Protein AF-0000000085158821 (afdb_homodimer)

pLDDT: mean 92.28, std 8.46, range [51.84, 98.5]

InterPro domains:
  IPR002125 Cytidine and deoxycytidylate deaminase domain [PF00383] (7-99)
  IPR002125 Cytidine and deoxycytidylate deaminase domain [PS51747] (1-112)
  IPR006262 Cytidine deaminase, homotetrameric [TIGR01354] (4-111)
  IPR016192 APOBEC/CMP deaminase, zinc-binding [PS00903] (51-93)
  IPR016193 Cytidine deaminase-like [SSF53927] (2-110)
  IPR050202 Cytidine and Deoxycytidylate Deaminase [PTHR11644] (8-108)

Nearest PDB structures (foldseek):
  3dmo-assembly1_C  TM=9.255E-01  e=6.660E-13  Burkholderia pseudomallei
  1ux0-assembly1_B-2  TM=8.971E-01  e=1.087E-11  Bacillus subtilis
  7zob-assembly2_E  TM=8.901E-01  e=2.932E-11  uncultured bacterium
  1uwz-assembly1_A  TM=8.944E-01  e=3.999E-11  Bacillus subtilis
  1ux1-assembly1_D  TM=8.997E-01  e=5.453E-11  Bacillus subtilis

Solvent-accessible surface area (backbone atoms only — not comparable to full-atom values): 11545 Å² total; per-residue (Å²): 128,59,71,64,55,57,51,42,60,59,45,30,73,40,28,42,30,88,85,81,67,66,42,27,12,17,42,33,27,31,82,85,68,52,72,28,55,12,19,21,36,60,47,94,56,89,77,63,38,47,50,13,61,48,26,9,53,48,30,27,26,42,72,59,51,50,74,42,46,31,39,36,36,38,39,36,35,76,38,83,55,62,68,75,78,52,70,65,46,48,57,47,43,67,65,38,26,26,95,81,39,45,78,46,37,29,14,56,79,66,47,107,128,59,72,64,56,55,51,41,61,59,44,30,72,40,30,42,31,88,85,80,67,66,39,26,13,17,43,33,28,31,82,86,67,54,72,29,57,13,20,22,36,63,48,94,56,88,76,63,37,46,52,14,61,47,27,9,52,48,30,29,27,42,70,59,51,51,74,40,46,31,40,35,37,38,38,37,34,76,39,82,56,62,69,75,78,52,70,63,46,48,55,46,42,68,63,38,25,25,95,80,37,45,78,45,37,28,13,57,79,65,48,106

Organism: Mycoplasmopsis pulmonis (strain UAB CTIP) (NCBI:txid272635)

Structure (mmCIF, N/CA/C/O backbone):
data_AF-0000000085158821-model_v1
#
loop_
_entity.id
_entity.type
_entity.pdbx_description
1 polymer 'Cytidine deaminase'
#
loop_
_atom_site.group_PDB
_atom_site.id
_atom_site.type_symbol
_atom_site.label_atom_id
_atom_site.label_alt_id
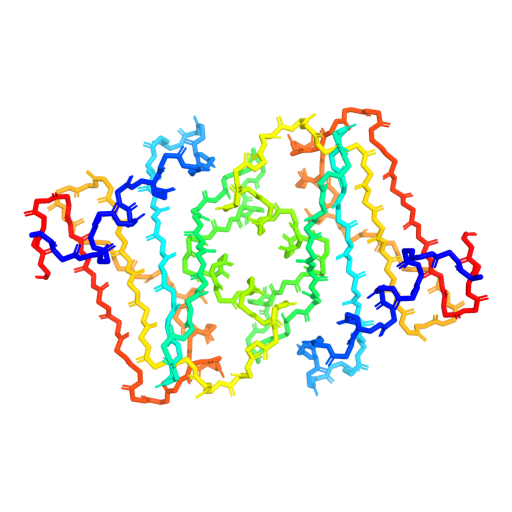_atom_site.label_comp_id
_atom_site.label_asym_id
_atom_site.label_entity_id
_atom_site.label_seq_id
_atom_site.pdbx_PDB_ins_code
_atom_site.Cartn_x
_atom_site.Cartn_y
_atom_site.Cartn_z
_atom_site.occupancy
_atom_site.B_iso_or_equiv
_atom_site.auth_seq_id
_atom_site.auth_comp_id
_atom_site.auth_asym_id
_atom_site.auth_atom_id
_atom_site.pdbx_PDB_model_num
ATOM 1 N N . MET A 1 1 ? 4.059 -28.672 2.945 1 51.84 1 MET A N 1
ATOM 2 C CA . MET A 1 1 ? 3.568 -27.547 2.158 1 51.84 1 MET A CA 1
ATOM 3 C C . MET A 1 1 ? 4.273 -26.25 2.564 1 51.84 1 MET A C 1
ATOM 5 O O . MET A 1 1 ? 4.602 -26.062 3.736 1 51.84 1 MET A O 1
ATOM 9 N N . ASN A 1 2 ? 4.996 -25.562 1.689 1 82.44 2 ASN A N 1
ATOM 10 C CA . ASN A 1 2 ? 5.883 -24.438 1.942 1 82.44 2 ASN A CA 1
ATOM 11 C C . ASN A 1 2 ? 5.164 -23.312 2.699 1 82.44 2 ASN A C 1
ATOM 13 O O . ASN A 1 2 ? 3.992 -23.047 2.439 1 82.44 2 ASN A O 1
ATOM 17 N N . GLU A 1 3 ? 5.602 -23.125 4.012 1 90.5 3 GLU A N 1
ATOM 18 C CA . GLU A 1 3 ? 5.082 -22.109 4.922 1 90.5 3 GLU A CA 1
ATOM 19 C C . GLU A 1 3 ? 4.641 -20.859 4.156 1 90.5 3 GLU A C 1
ATOM 21 O O . GLU A 1 3 ? 3.578 -20.297 4.438 1 90.5 3 GLU A O 1
ATOM 26 N N . ILE A 1 4 ? 5.363 -20.531 3.141 1 92.81 4 ILE A N 1
ATOM 27 C CA . ILE A 1 4 ? 5.062 -19.344 2.367 1 92.81 4 ILE A CA 1
ATOM 28 C C . ILE A 1 4 ? 3.811 -19.562 1.526 1 92.81 4 ILE A C 1
ATOM 30 O O . ILE A 1 4 ? 2.975 -18.672 1.394 1 92.81 4 ILE A O 1
ATOM 34 N N . TYR A 1 5 ? 3.672 -20.781 1.017 1 91.31 5 TYR A N 1
ATOM 35 C CA . TYR A 1 5 ? 2.506 -21.125 0.212 1 91.31 5 TYR A CA 1
ATOM 36 C C . TYR A 1 5 ? 1.227 -21.031 1.035 1 91.31 5 TYR A C 1
ATOM 38 O O . TYR A 1 5 ? 0.233 -20.453 0.583 1 91.31 5 TYR A O 1
ATOM 46 N N . ASN A 1 6 ? 1.278 -21.516 2.16 1 93.62 6 ASN A N 1
ATOM 47 C CA . ASN A 1 6 ? 0.117 -21.469 3.043 1 93.62 6 ASN A CA 1
ATOM 48 C C . ASN A 1 6 ? -0.229 -20.031 3.43 1 93.62 6 ASN A C 1
ATOM 50 O O . ASN A 1 6 ? -1.405 -19.672 3.494 1 93.62 6 ASN A O 1
ATOM 54 N N . GLU A 1 7 ? 0.794 -19.234 3.709 1 95.44 7 GLU A N 1
ATOM 55 C CA . GLU A 1 7 ? 0.576 -17.828 4.027 1 95.44 7 GLU A CA 1
ATOM 56 C C . GLU A 1 7 ? -0.069 -17.094 2.857 1 95.44 7 GLU A C 1
ATOM 58 O O . GLU A 1 7 ? -0.968 -16.266 3.053 1 95.44 7 GLU A O 1
ATOM 63 N N . LEU A 1 8 ? 0.395 -17.422 1.68 1 95.62 8 LEU A N 1
ATOM 64 C CA . LEU A 1 8 ? -0.135 -16.781 0.479 1 95.62 8 LEU A CA 1
ATOM 65 C C . LEU A 1 8 ? -1.596 -17.172 0.261 1 95.62 8 LEU A C 1
ATOM 67 O O . LEU A 1 8 ? -2.416 -16.328 -0.1 1 95.62 8 LEU A O 1
ATOM 71 N N . LYS A 1 9 ? -1.927 -18.422 0.456 1 93.38 9 LYS A N 1
ATOM 72 C CA . LYS A 1 9 ? -3.297 -18.891 0.292 1 93.38 9 LYS A CA 1
ATOM 73 C C . LYS A 1 9 ? -4.25 -18.172 1.236 1 93.38 9 LYS A C 1
ATOM 75 O O . LYS A 1 9 ? -5.336 -17.75 0.83 1 93.38 9 LYS A O 1
ATOM 80 N N . THR A 1 10 ? -3.805 -18.031 2.457 1 95.75 10 THR A N 1
ATOM 81 C CA . THR A 1 10 ? -4.609 -17.328 3.443 1 95.75 10 THR A CA 1
ATOM 82 C C . THR A 1 10 ? -4.711 -15.836 3.09 1 95.75 10 THR A C 1
ATOM 84 O O . THR A 1 10 ? -5.781 -15.234 3.211 1 95.75 10 THR A O 1
ATOM 87 N N . LEU A 1 11 ? -3.639 -15.273 2.652 1 97 11 LEU A N 1
ATOM 88 C CA . LEU A 1 11 ? -3.555 -13.859 2.297 1 97 11 LEU A CA 1
ATOM 89 C C . LEU A 1 11 ? -4.48 -13.539 1.126 1 97 11 LEU A C 1
ATOM 91 O O . LEU A 1 11 ? -5.055 -12.445 1.063 1 97 11 LEU A O 1
ATOM 95 N N . LEU A 1 12 ? -4.621 -14.484 0.254 1 96.06 12 LEU A N 1
ATOM 96 C CA . LEU A 1 12 ? -5.434 -14.328 -0.948 1 96.06 12 LEU A CA 1
ATOM 97 C C . LEU A 1 12 ? -6.859 -13.922 -0.59 1 96.06 12 LEU A C 1
ATOM 99 O O . LEU A 1 12 ? -7.504 -13.172 -1.328 1 96.06 12 LEU A O 1
ATOM 103 N N . GLU A 1 13 ? -7.316 -14.32 0.561 1 96.12 13 GLU A N 1
ATOM 104 C CA . GLU A 1 13 ? -8.688 -14.078 0.999 1 96.12 13 GLU A CA 1
ATOM 105 C C . GLU A 1 13 ? -8.898 -12.617 1.369 1 96.12 13 GLU A C 1
ATOM 107 O O . GLU A 1 13 ? -10.039 -12.156 1.492 1 96.12 13 GLU A O 1
ATOM 112 N N . LYS A 1 14 ? -7.879 -11.891 1.5 1 97.19 14 LYS A N 1
ATOM 113 C CA . LYS A 1 14 ? -7.973 -10.492 1.893 1 97.19 14 LYS A CA 1
ATOM 114 C C . LYS A 1 14 ? -8.047 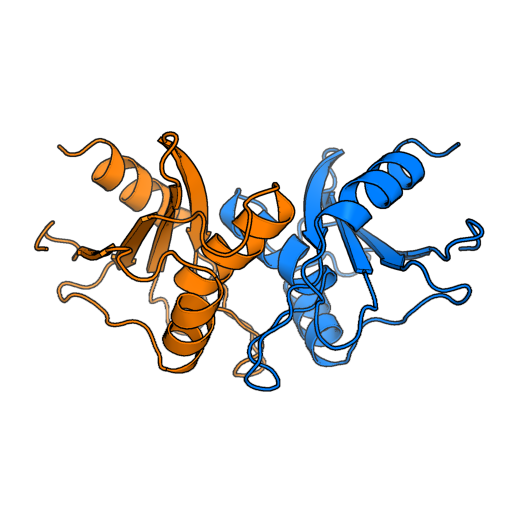-9.578 0.669 1 97.19 14 LYS A C 1
ATOM 116 O O . LYS A 1 14 ? -8.273 -8.375 0.797 1 97.19 14 LYS A O 1
ATOM 121 N N . SER A 1 15 ? -7.84 -10.164 -0.506 1 97.12 15 SER A N 1
ATOM 122 C CA . SER A 1 15 ? -7.887 -9.383 -1.736 1 97.12 15 SER A CA 1
ATOM 123 C C . SER A 1 15 ? -9.234 -8.68 -1.896 1 97.12 15 SER A C 1
ATOM 125 O O . SER A 1 15 ? -10.281 -9.258 -1.589 1 97.12 15 SER A O 1
ATOM 127 N N . TYR A 1 16 ? -9.25 -7.445 -2.307 1 97.31 16 TYR A N 1
ATOM 128 C CA . TYR A 1 16 ? -10.461 -6.727 -2.693 1 97.31 16 TYR A CA 1
ATOM 129 C C . TYR A 1 16 ? -10.539 -6.57 -4.207 1 97.31 16 TYR A C 1
ATOM 131 O O . TYR A 1 16 ? -10.016 -5.605 -4.766 1 97.31 16 TYR A O 1
ATOM 139 N N . SER A 1 17 ? -11.148 -7.453 -4.828 1 95 17 SER A N 1
ATOM 140 C CA . SER A 1 17 ? -11.258 -7.523 -6.281 1 95 17 SER A CA 1
ATOM 141 C C . SER A 1 17 ? -12.68 -7.828 -6.719 1 95 17 SER A C 1
ATOM 143 O O . SER A 1 17 ? -12.922 -8.781 -7.469 1 95 17 SER A O 1
ATOM 145 N N . PRO A 1 18 ? -13.586 -6.934 -6.387 1 93.81 18 PRO A N 1
ATOM 146 C CA . PRO A 1 18 ? -15.008 -7.203 -6.641 1 93.81 18 PRO A CA 1
ATOM 147 C C . PRO A 1 18 ? -15.359 -7.141 -8.125 1 93.81 18 PRO A C 1
ATOM 149 O O . PRO A 1 18 ? -16.406 -7.668 -8.539 1 93.81 18 PRO A O 1
ATOM 152 N N . TYR A 1 19 ? -14.641 -6.559 -8.984 1 91.94 19 TYR A N 1
ATOM 153 C CA . TYR A 1 19 ? -14.969 -6.348 -10.383 1 91.94 19 TYR A CA 1
ATOM 154 C C . TYR A 1 19 ? -14.422 -7.477 -11.25 1 91.94 19 TYR A C 1
ATOM 156 O O . TYR A 1 19 ? -15.156 -8.078 -12.039 1 91.94 19 TYR A O 1
ATOM 164 N N . SER A 1 20 ? -13.133 -7.859 -11.133 1 88.44 20 SER A N 1
ATOM 165 C CA . SER A 1 20 ? -12.523 -8.93 -11.914 1 88.44 20 SER A CA 1
ATOM 166 C C . SER A 1 20 ? -12.758 -10.289 -11.266 1 88.44 20 SER A C 1
ATOM 168 O O . SER A 1 20 ? -12.805 -11.312 -11.953 1 88.44 20 SER A O 1
ATOM 170 N N . LYS A 1 21 ? -12.82 -10.234 -9.898 1 90.75 21 LYS A N 1
ATOM 171 C CA . LYS A 1 21 ? -12.898 -11.445 -9.078 1 90.75 21 LYS A CA 1
ATOM 172 C C . LYS A 1 21 ? -11.617 -12.258 -9.172 1 90.75 21 LYS A C 1
ATOM 174 O O . LYS A 1 21 ? -11.617 -13.469 -8.922 1 90.75 21 LYS A O 1
ATOM 179 N N . PHE A 1 22 ? -10.625 -11.625 -9.734 1 92.62 22 PHE A N 1
ATOM 180 C CA . PHE A 1 22 ? -9.312 -12.258 -9.852 1 92.62 22 PHE A CA 1
ATOM 181 C C . PHE A 1 22 ? -8.414 -11.852 -8.688 1 92.62 22 PHE A C 1
ATOM 183 O O . PHE A 1 22 ? -7.848 -10.758 -8.688 1 92.62 22 PHE A O 1
ATOM 190 N N . LYS A 1 23 ? -8.195 -12.766 -7.75 1 95.31 23 LYS A N 1
ATOM 191 C CA . LYS A 1 23 ? -7.465 -12.461 -6.527 1 95.31 23 LYS A CA 1
ATOM 192 C C . LYS A 1 23 ? -5.973 -12.742 -6.695 1 95.31 23 LYS A C 1
ATOM 194 O O . LYS A 1 23 ? -5.59 -13.781 -7.242 1 95.31 23 LYS A O 1
ATOM 199 N N . VAL A 1 24 ? -5.211 -11.867 -6.258 1 96.62 24 VAL A N 1
ATOM 200 C CA . VAL A 1 24 ? -3.76 -12.008 -6.277 1 96.62 24 VAL A CA 1
ATOM 201 C C . VAL A 1 24 ? -3.186 -11.633 -4.914 1 96.62 24 VAL A C 1
ATOM 203 O O . VAL A 1 24 ? -3.654 -10.68 -4.277 1 96.62 24 VAL A O 1
ATOM 206 N N . ALA A 1 25 ? -2.207 -12.352 -4.422 1 97.5 25 ALA A N 1
ATOM 207 C CA . ALA A 1 25 ? -1.49 -12.086 -3.178 1 97.5 25 ALA A CA 1
ATOM 208 C C . ALA A 1 25 ? 0.018 -12.062 -3.406 1 97.5 25 ALA A C 1
ATOM 210 O O . ALA A 1 25 ? 0.527 -12.742 -4.301 1 97.5 25 ALA A O 1
ATOM 211 N N . SER A 1 26 ? 0.649 -11.273 -2.602 1 98.06 26 SER A N 1
ATOM 212 C CA . SER A 1 26 ? 2.102 -11.172 -2.705 1 98.06 26 SER A CA 1
ATOM 213 C C . SER A 1 26 ? 2.746 -11.039 -1.33 1 98.06 26 SER A C 1
ATOM 215 O O . SER A 1 26 ? 2.193 -10.391 -0.44 1 98.06 26 SER A O 1
ATOM 217 N N . ILE A 1 27 ? 3.855 -11.648 -1.159 1 98 27 ILE A N 1
ATOM 218 C CA . ILE A 1 27 ? 4.684 -11.508 0.035 1 98 27 ILE A CA 1
ATOM 219 C C . ILE A 1 27 ? 6.109 -11.141 -0.364 1 98 27 ILE A C 1
ATOM 221 O O . ILE A 1 27 ? 6.703 -11.773 -1.235 1 98 27 ILE A O 1
ATOM 225 N N . VAL A 1 28 ? 6.617 -10.078 0.212 1 97.94 28 VAL A N 1
ATOM 226 C CA . VAL A 1 28 ? 8.008 -9.703 -0.025 1 97.94 28 VAL A CA 1
ATOM 227 C C . VAL A 1 28 ? 8.844 -10.031 1.207 1 97.94 28 VAL A C 1
ATOM 229 O O . VAL A 1 28 ? 8.352 -9.969 2.336 1 97.94 28 VAL A O 1
ATOM 232 N N . LEU A 1 29 ? 10.062 -10.414 0.935 1 96.5 29 LEU A N 1
ATOM 233 C CA . LEU A 1 29 ? 11 -10.789 1.988 1 96.5 29 LEU A CA 1
ATOM 234 C C . LEU A 1 29 ? 12.328 -10.047 1.828 1 96.5 29 LEU A C 1
ATOM 236 O O . LEU A 1 29 ? 12.852 -9.938 0.717 1 96.5 29 LEU A O 1
ATOM 240 N N . ASP A 1 30 ? 12.773 -9.547 2.99 1 95 30 ASP A N 1
ATOM 241 C CA . ASP A 1 30 ? 14.117 -8.969 2.922 1 95 30 ASP A CA 1
ATOM 242 C C . ASP A 1 30 ? 15.18 -9.992 3.299 1 95 30 ASP A C 1
ATOM 244 O O . ASP A 1 30 ? 14.859 -11.156 3.568 1 95 30 ASP A O 1
ATOM 248 N N . LYS A 1 31 ? 16.391 -9.594 3.303 1 92 31 LYS A N 1
ATOM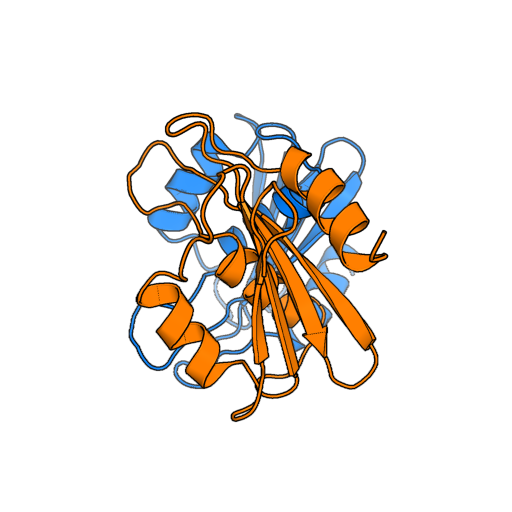 249 C CA . LYS A 1 31 ? 17.516 -10.5 3.516 1 92 31 LYS A CA 1
ATOM 250 C C . LYS A 1 31 ? 17.547 -11.016 4.949 1 92 31 LYS A C 1
ATOM 252 O O . LYS A 1 31 ? 18.141 -12.062 5.227 1 92 31 LYS A O 1
ATOM 257 N N . GLY A 1 32 ? 16.922 -10.32 5.801 1 91.75 32 GLY A N 1
ATOM 258 C CA . GLY A 1 32 ? 16.875 -10.703 7.203 1 91.75 32 GLY A CA 1
ATOM 259 C C . GLY A 1 32 ? 15.703 -11.602 7.543 1 91.75 32 GLY A C 1
ATOM 260 O O . GLY A 1 32 ? 15.57 -12.047 8.68 1 91.75 32 GLY A O 1
ATOM 261 N N . GLY A 1 33 ? 14.781 -11.859 6.605 1 91.88 33 GLY A N 1
ATOM 262 C CA . GLY A 1 33 ? 13.664 -12.773 6.805 1 91.88 33 GLY A CA 1
ATOM 263 C C . GLY A 1 33 ? 12.375 -12.062 7.164 1 91.88 33 GLY A C 1
ATOM 264 O O . GLY A 1 33 ? 11.352 -12.711 7.402 1 91.88 33 GLY A O 1
ATOM 265 N N . LYS A 1 34 ? 12.43 -10.781 7.293 1 95.31 34 LYS A N 1
ATOM 266 C CA . LYS A 1 34 ? 11.203 -10.039 7.535 1 95.31 34 LYS A CA 1
ATOM 267 C C . LYS A 1 34 ? 10.297 -10.062 6.309 1 95.31 34 LYS A C 1
ATOM 269 O O . LYS A 1 34 ? 10.766 -9.914 5.176 1 95.31 34 LYS A O 1
ATOM 274 N N . LYS A 1 35 ? 9 -10.203 6.602 1 96.62 35 LYS A N 1
ATOM 275 C CA . LYS A 1 35 ? 8.023 -10.32 5.516 1 96.62 35 LYS A CA 1
ATOM 276 C C . LYS A 1 35 ? 7.043 -9.156 5.535 1 96.62 35 LYS A C 1
ATOM 278 O O . LYS A 1 35 ? 6.742 -8.609 6.598 1 96.62 35 LYS A O 1
ATOM 283 N N . PHE A 1 36 ? 6.586 -8.828 4.395 1 97.62 36 PHE A N 1
ATOM 284 C CA . PHE A 1 36 ? 5.469 -7.902 4.25 1 97.62 36 PHE A CA 1
ATOM 285 C C . PHE A 1 36 ? 4.469 -8.414 3.219 1 97.62 36 PHE A C 1
ATOM 287 O O . PHE A 1 36 ? 4.859 -8.945 2.176 1 97.62 36 PHE A O 1
ATOM 294 N N . LYS A 1 37 ? 3.242 -8.219 3.531 1 98.12 37 LYS A N 1
ATOM 295 C CA . LYS A 1 37 ? 2.184 -8.82 2.732 1 98.12 37 LYS A CA 1
ATOM 296 C C . LYS A 1 37 ? 1.418 -7.77 1.938 1 98.12 37 LYS A C 1
ATOM 298 O O . LYS A 1 37 ? 1.281 -6.629 2.385 1 98.12 37 LYS A O 1
ATOM 303 N N . GLY A 1 38 ? 0.989 -8.141 0.814 1 98.44 38 GLY A N 1
ATOM 304 C CA . GLY A 1 38 ? 0.14 -7.316 -0.032 1 98.44 38 GLY A CA 1
ATOM 305 C C . GLY A 1 38 ? -0.844 -8.125 -0.856 1 98.44 38 GLY A C 1
ATOM 306 O O . GLY A 1 38 ? -0.557 -9.258 -1.238 1 98.44 38 GLY A O 1
ATOM 307 N N . VAL A 1 39 ? -1.962 -7.512 -1.081 1 98.19 39 VAL A N 1
ATOM 308 C CA . VAL A 1 39 ? -2.947 -8.102 -1.98 1 98.19 39 VAL A CA 1
ATOM 309 C C . VAL A 1 39 ? -3.373 -7.074 -3.027 1 98.19 39 VAL A C 1
ATOM 311 O O . VAL A 1 39 ? -3.123 -5.879 -2.871 1 98.19 39 VAL A O 1
ATOM 314 N N . ASN A 1 40 ? -3.963 -7.578 -4.148 1 97.12 40 ASN A N 1
ATOM 315 C CA . ASN A 1 40 ? -4.527 -6.629 -5.098 1 97.12 40 ASN A CA 1
ATOM 316 C C . ASN A 1 40 ? -5.801 -5.984 -4.559 1 97.12 40 ASN A C 1
ATOM 318 O O . ASN A 1 40 ? -6.602 -6.645 -3.891 1 97.12 40 ASN A O 1
ATOM 322 N N . VAL A 1 41 ? -5.949 -4.695 -4.75 1 97.44 41 VAL A N 1
ATOM 323 C CA . VAL A 1 41 ? -7.105 -3.898 -4.352 1 97.44 41 VAL A CA 1
ATOM 324 C C . VAL A 1 41 ? -7.672 -3.164 -5.562 1 97.44 41 VAL A C 1
ATOM 326 O O . VAL A 1 41 ? -7.023 -2.271 -6.117 1 97.44 41 VAL A O 1
ATOM 329 N N . GLU A 1 42 ? -8.891 -3.506 -5.934 1 96.25 42 GLU A N 1
ATOM 330 C CA . GLU A 1 42 ? -9.539 -2.893 -7.094 1 96.25 42 GLU A CA 1
ATOM 331 C C . GLU A 1 42 ? -10.352 -1.669 -6.688 1 96.25 42 GLU A C 1
ATOM 333 O O . GLU A 1 42 ? -10.594 -1.444 -5.5 1 96.25 42 GLU A O 1
ATOM 338 N N . ASN A 1 43 ? -10.602 -0.827 -7.637 1 94.5 43 ASN A N 1
ATOM 339 C CA . ASN A 1 43 ? -11.414 0.374 -7.504 1 94.5 43 ASN A CA 1
ATOM 340 C C . ASN A 1 43 ? -12.297 0.59 -8.727 1 94.5 43 ASN A C 1
ATOM 342 O O . ASN A 1 43 ? -11.938 0.2 -9.836 1 94.5 43 ASN A O 1
ATOM 346 N N . ALA A 1 44 ? -13.492 1.173 -8.508 1 90.12 44 ALA A N 1
ATOM 347 C CA . ALA A 1 44 ? -14.445 1.408 -9.586 1 90.12 44 ALA A CA 1
ATOM 348 C C . ALA A 1 44 ? -13.828 2.281 -10.68 1 90.12 44 ALA A C 1
ATOM 350 O O . ALA A 1 44 ? -14.164 2.139 -11.859 1 90.12 44 ALA A O 1
ATOM 351 N N . ALA A 1 45 ? -13.062 3.234 -10.305 1 85.38 45 ALA A N 1
ATOM 352 C CA . ALA A 1 45 ? -12.352 4.074 -11.273 1 85.38 45 ALA A CA 1
ATOM 353 C C . ALA A 1 45 ? -11.055 3.416 -11.727 1 85.38 45 ALA A C 1
ATOM 355 O O . ALA A 1 45 ? -10.055 3.436 -11 1 85.38 45 ALA A O 1
ATOM 356 N N . TYR A 1 46 ? -11.148 2.863 -13.016 1 73.44 46 TYR A N 1
ATOM 357 C CA . TYR A 1 46 ? -9.953 2.221 -13.555 1 73.44 46 TYR A CA 1
ATOM 358 C C . TYR A 1 46 ? -8.836 3.232 -13.75 1 73.44 46 TYR A C 1
ATOM 360 O O . TYR A 1 46 ? -9.062 4.332 -14.258 1 73.44 46 TYR A O 1
ATOM 368 N N . PRO A 1 47 ? -7.586 2.842 -13.188 1 75.25 47 PRO A N 1
ATOM 369 C CA . PRO A 1 47 ? -6.465 2.154 -12.547 1 75.25 47 PRO A CA 1
ATOM 370 C C . PRO A 1 47 ? -6.199 2.656 -11.133 1 75.25 47 PRO A C 1
ATOM 372 O O . PRO A 1 47 ? -5.066 2.582 -10.648 1 75.25 47 PRO A O 1
ATOM 375 N N . SER A 1 48 ? -7.207 3.137 -10.438 1 86.38 48 SER A N 1
ATOM 376 C CA . SER A 1 48 ? -6.988 3.668 -9.094 1 86.38 48 SER A CA 1
ATOM 377 C C . SER A 1 48 ? -6.691 2.553 -8.102 1 86.38 48 SER A C 1
ATOM 379 O O . SER A 1 48 ? -6.359 2.818 -6.941 1 86.38 48 SER A O 1
ATOM 381 N N . GLY A 1 49 ? -6.758 1.351 -8.578 1 94.31 49 GLY A N 1
ATOM 382 C CA . GLY A 1 49 ? -6.402 0.207 -7.754 1 94.31 49 GLY A CA 1
ATOM 383 C C . GLY A 1 49 ? -4.91 -0.074 -7.73 1 94.31 49 GLY A C 1
ATOM 384 O O . GLY A 1 49 ? -4.109 0.772 -8.133 1 94.31 49 GLY A O 1
ATOM 385 N N . ILE A 1 50 ? -4.578 -1.17 -7.18 1 96.12 50 ILE A N 1
ATOM 386 C CA . ILE A 1 50 ? -3.16 -1.489 -7.07 1 96.12 50 ILE A CA 1
ATOM 387 C C . ILE A 1 50 ? -2.965 -3.002 -7.145 1 96.12 50 ILE A C 1
ATOM 389 O O . ILE A 1 50 ? -3.799 -3.766 -6.648 1 96.12 50 ILE A O 1
ATOM 393 N N . CYS A 1 51 ? -1.859 -3.396 -7.766 1 96.56 51 CYS A N 1
ATOM 394 C CA . CYS A 1 51 ? -1.485 -4.805 -7.809 1 96.56 51 CYS A CA 1
ATOM 395 C C . CYS A 1 51 ? -0.991 -5.281 -6.449 1 96.56 51 CYS A C 1
ATOM 397 O O . CYS A 1 51 ? -0.517 -4.477 -5.641 1 96.56 51 CYS A O 1
ATOM 399 N N . ALA A 1 52 ? -1.009 -6.582 -6.293 1 98 52 ALA A N 1
ATOM 400 C CA . ALA A 1 52 ? -0.541 -7.188 -5.051 1 98 52 ALA A CA 1
ATOM 401 C C . ALA A 1 52 ? 0.932 -6.871 -4.805 1 98 52 ALA A C 1
ATOM 403 O O . ALA A 1 52 ? 1.334 -6.594 -3.674 1 98 52 ALA A O 1
ATOM 404 N N . GLU A 1 53 ? 1.732 -6.926 -5.887 1 97.75 53 GLU A N 1
ATOM 405 C CA . GLU A 1 53 ? 3.17 -6.699 -5.773 1 97.75 53 GLU A CA 1
ATOM 406 C C . GLU A 1 53 ? 3.469 -5.305 -5.227 1 97.75 53 GLU A C 1
ATOM 408 O O . GLU A 1 53 ? 4.246 -5.16 -4.281 1 97.75 53 GLU A O 1
ATOM 413 N N . ARG A 1 54 ? 2.84 -4.348 -5.832 1 97.56 54 ARG A N 1
ATOM 414 C CA . ARG A 1 54 ? 3.076 -2.977 -5.398 1 97.56 54 ARG A CA 1
ATOM 415 C C . ARG A 1 54 ? 2.498 -2.736 -4.004 1 97.56 54 ARG A C 1
ATOM 417 O O . ARG A 1 54 ? 3.076 -1.999 -3.205 1 97.56 54 ARG A O 1
ATOM 424 N N . SER A 1 55 ? 1.351 -3.289 -3.719 1 98.25 55 SER A N 1
ATOM 425 C CA . SER A 1 55 ? 0.798 -3.199 -2.371 1 98.25 55 SER A CA 1
ATOM 426 C C . SER A 1 55 ? 1.794 -3.703 -1.331 1 98.25 55 SER A C 1
ATOM 428 O O . SER A 1 55 ? 2.008 -3.053 -0.305 1 98.25 55 SER A O 1
ATOM 430 N N . ALA A 1 56 ? 2.418 -4.816 -1.568 1 98.44 56 ALA A N 1
ATOM 431 C CA . ALA A 1 56 ? 3.391 -5.395 -0.645 1 98.44 56 ALA A CA 1
ATOM 432 C C . ALA A 1 56 ? 4.625 -4.504 -0.524 1 98.44 56 ALA A C 1
ATOM 434 O O . ALA A 1 56 ? 5.105 -4.246 0.582 1 98.44 56 ALA A O 1
ATOM 435 N N . LEU A 1 57 ? 5.109 -4.043 -1.66 1 98.25 57 LEU A N 1
ATOM 436 C CA . LEU A 1 57 ? 6.34 -3.258 -1.688 1 98.25 57 LEU A CA 1
ATOM 437 C C . LEU A 1 57 ? 6.145 -1.923 -0.973 1 98.25 57 LEU A C 1
ATOM 439 O O . LEU A 1 57 ? 6.965 -1.537 -0.137 1 98.25 57 LEU A O 1
ATOM 443 N N . PHE A 1 58 ? 5.066 -1.225 -1.298 1 98.06 58 PHE A N 1
ATOM 444 C CA . PHE A 1 58 ? 4.805 0.068 -0.676 1 98.06 58 PHE A CA 1
ATOM 445 C C . PHE A 1 58 ? 4.48 -0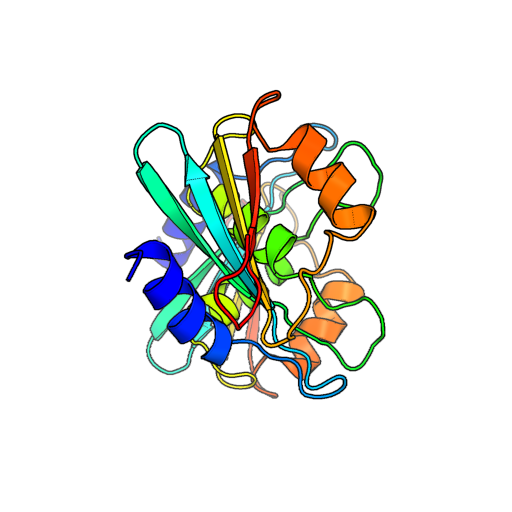.098 0.804 1 98.06 58 PHE A C 1
ATOM 447 O O . PHE A 1 58 ? 4.887 0.723 1.63 1 98.06 58 PHE A O 1
ATOM 454 N N . GLY A 1 59 ? 3.766 -1.145 1.135 1 97.81 59 GLY A N 1
ATOM 455 C CA . GLY A 1 59 ? 3.564 -1.466 2.539 1 97.81 59 GLY A CA 1
ATOM 456 C C . GLY A 1 59 ? 4.863 -1.713 3.285 1 97.81 59 GLY A C 1
ATOM 457 O O . GLY A 1 59 ? 5.027 -1.261 4.422 1 97.81 59 GLY A O 1
ATOM 458 N N . ALA A 1 60 ? 5.73 -2.416 2.691 1 97.88 60 ALA A N 1
ATOM 459 C CA . ALA A 1 60 ? 7.027 -2.709 3.297 1 97.88 60 ALA A CA 1
ATOM 460 C C . ALA A 1 60 ? 7.781 -1.424 3.623 1 97.88 60 ALA A C 1
ATOM 462 O O . ALA A 1 60 ? 8.328 -1.28 4.719 1 97.88 60 ALA A O 1
ATOM 463 N N . ILE A 1 61 ? 7.777 -0.493 2.672 1 97.75 61 ILE A N 1
ATOM 464 C CA . ILE A 1 61 ? 8.477 0.771 2.879 1 97.75 61 ILE A CA 1
ATOM 465 C C . ILE A 1 61 ? 7.875 1.503 4.078 1 97.75 61 ILE A C 1
ATOM 467 O O . ILE A 1 61 ? 8.602 2.035 4.918 1 97.75 61 ILE A O 1
ATOM 471 N N . SER A 1 62 ? 6.578 1.457 4.184 1 97.12 62 SER A N 1
ATOM 472 C CA . SER A 1 62 ? 5.871 2.102 5.285 1 97.12 62 SER A CA 1
ATOM 473 C C . SER A 1 62 ? 6.246 1.475 6.625 1 97.12 62 SER A C 1
ATOM 475 O O . SER A 1 62 ? 6.047 2.082 7.68 1 97.12 62 SER A O 1
ATOM 477 N N . HIS A 1 63 ? 6.766 0.286 6.543 1 95.62 63 HIS A N 1
ATOM 478 C CA . HIS A 1 63 ? 7.113 -0.421 7.77 1 95.62 63 HIS A CA 1
ATOM 479 C C . HIS A 1 63 ? 8.625 -0.456 7.98 1 95.62 63 HIS A C 1
ATOM 481 O O . HIS A 1 63 ? 9.125 -1.227 8.805 1 95.62 63 HIS A O 1
ATOM 487 N N . GLY A 1 64 ? 9.297 0.274 7.145 1 94.44 64 GLY A N 1
ATOM 488 C CA . GLY A 1 64 ? 10.695 0.536 7.461 1 94.44 64 GLY A CA 1
ATOM 489 C C . GLY A 1 64 ? 11.664 -0.203 6.555 1 94.44 64 GLY A C 1
ATOM 490 O O . GLY A 1 64 ? 12.875 -0.147 6.758 1 94.44 64 GLY A O 1
ATOM 491 N N . PHE A 1 65 ? 11.164 -0.998 5.641 1 95.38 65 PHE A N 1
ATOM 492 C CA . PHE A 1 65 ? 12.078 -1.582 4.66 1 95.38 65 PHE A CA 1
ATOM 493 C C . PHE A 1 65 ? 12.797 -0.494 3.877 1 95.38 65 PHE A C 1
ATOM 495 O O . PHE A 1 65 ? 12.203 0.53 3.533 1 95.38 65 PHE A O 1
ATOM 502 N N . LYS A 1 66 ? 14.031 -0.775 3.58 1 94.56 66 LYS A N 1
ATOM 503 C CA . LYS A 1 66 ? 14.828 0.151 2.779 1 94.56 66 LYS A CA 1
ATOM 504 C C . LYS A 1 66 ? 14.852 -0.268 1.312 1 94.56 66 LYS A C 1
ATOM 506 O O . LYS A 1 66 ? 14.945 -1.457 1.002 1 94.56 66 LYS A O 1
ATOM 511 N N . PRO A 1 67 ? 14.703 0.747 0.489 1 94.81 67 PRO A N 1
ATOM 512 C CA . PRO A 1 67 ? 14.875 0.382 -0.919 1 94.81 67 PRO A CA 1
ATOM 513 C C . PRO A 1 67 ? 16.141 -0.432 -1.169 1 94.81 67 PRO A C 1
ATOM 515 O O . PRO A 1 67 ? 17.188 -0.154 -0.574 1 94.81 67 PRO A O 1
ATOM 518 N N . GLY A 1 68 ? 15.969 -1.468 -1.97 1 95.25 68 GLY A N 1
ATOM 519 C CA . GLY A 1 68 ? 17.109 -2.303 -2.293 1 95.25 68 GLY A CA 1
ATOM 520 C C . GLY A 1 68 ? 17.328 -3.436 -1.307 1 95.25 68 GLY A C 1
ATO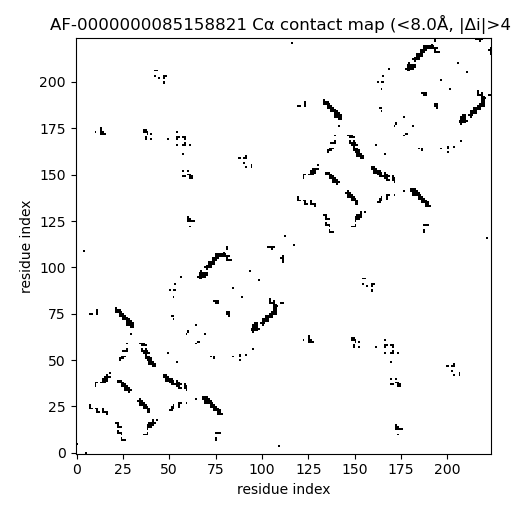M 521 O O . GLY A 1 68 ? 18.188 -4.293 -1.513 1 95.25 68 GLY A O 1
ATOM 522 N N . SER A 1 69 ? 16.562 -3.471 -0.257 1 95.25 69 SER A N 1
ATOM 523 C CA . SER A 1 69 ? 16.797 -4.461 0.787 1 95.25 69 SER A CA 1
ATOM 524 C C . SER A 1 69 ? 15.938 -5.703 0.583 1 95.25 69 SER A C 1
ATOM 526 O O . SER A 1 69 ? 16.141 -6.723 1.246 1 95.25 69 SER A O 1
ATOM 528 N N . ILE A 1 70 ? 14.969 -5.641 -0.27 1 95.75 70 ILE A N 1
ATOM 529 C CA . ILE A 1 70 ? 14.062 -6.754 -0.526 1 95.75 70 ILE A CA 1
ATOM 530 C C . ILE A 1 70 ? 14.734 -7.762 -1.459 1 95.75 70 ILE A C 1
ATOM 532 O O . ILE A 1 70 ? 15.203 -7.398 -2.539 1 95.75 70 ILE A O 1
ATOM 536 N N . ASP A 1 71 ? 14.75 -9.039 -1.061 1 95.88 71 ASP A N 1
ATOM 537 C CA . ASP A 1 71 ? 15.523 -10.023 -1.815 1 95.88 71 ASP A CA 1
ATOM 538 C C . ASP A 1 71 ? 14.602 -11.023 -2.52 1 95.88 71 ASP A C 1
ATOM 540 O O . ASP A 1 71 ? 15.047 -11.75 -3.41 1 95.88 71 ASP A O 1
ATOM 544 N N . LYS A 1 72 ? 13.359 -11.117 -2.059 1 97.25 72 LYS A N 1
ATOM 545 C CA . LYS A 1 72 ? 12.414 -12.016 -2.713 1 97.25 72 LYS A CA 1
ATOM 546 C C . LYS A 1 72 ? 11.016 -11.414 -2.742 1 97.25 72 LYS A C 1
ATOM 548 O O . LYS A 1 72 ? 10.609 -10.727 -1.803 1 97.25 72 LYS A O 1
ATOM 553 N N . ILE A 1 73 ? 10.367 -11.688 -3.766 1 97.75 73 ILE A N 1
ATOM 554 C CA . ILE A 1 73 ? 8.938 -11.391 -3.842 1 97.75 73 ILE A CA 1
ATOM 555 C C . ILE A 1 73 ? 8.188 -12.594 -4.406 1 97.75 73 ILE A C 1
ATOM 557 O O . ILE A 1 73 ? 8.594 -13.164 -5.426 1 97.75 73 ILE A O 1
ATOM 561 N N . TYR A 1 74 ? 7.164 -12.984 -3.682 1 96.88 74 TYR A N 1
ATOM 562 C CA . TYR A 1 74 ? 6.273 -14.055 -4.113 1 96.88 74 TYR A CA 1
ATOM 563 C C . TYR A 1 74 ? 4.965 -13.492 -4.652 1 96.88 74 TYR A C 1
ATOM 565 O O . TYR A 1 74 ? 4.375 -12.594 -4.047 1 96.88 74 TYR A O 1
ATOM 573 N N . ILE A 1 75 ? 4.57 -14 -5.754 1 96.44 75 ILE A N 1
ATOM 574 C CA . ILE A 1 75 ? 3.299 -13.617 -6.359 1 96.44 75 ILE A CA 1
ATOM 575 C C . ILE A 1 75 ? 2.43 -14.852 -6.574 1 96.44 75 ILE A C 1
ATOM 577 O O . ILE A 1 75 ? 2.854 -15.805 -7.227 1 96.44 75 ILE A O 1
ATOM 581 N N . PHE A 1 76 ? 1.287 -14.766 -5.977 1 95.44 76 PHE A N 1
ATOM 582 C CA . PHE A 1 76 ? 0.388 -15.914 -5.98 1 95.44 76 PHE A CA 1
ATOM 583 C C . PHE A 1 76 ? -1.005 -15.508 -6.449 1 95.44 76 PHE A C 1
ATOM 585 O O . PHE A 1 76 ? -1.523 -14.469 -6.043 1 95.44 76 PHE A O 1
ATOM 592 N N . SER A 1 77 ? -1.542 -16.25 -7.387 1 91.88 77 SER A N 1
ATOM 593 C CA . SER A 1 77 ? -2.912 -16.016 -7.828 1 91.88 77 SER A CA 1
ATOM 594 C C . SER A 1 77 ? -3.725 -17.312 -7.809 1 91.88 77 SER A C 1
ATOM 596 O O . SER A 1 77 ? -3.158 -18.406 -7.785 1 91.88 77 SER A O 1
ATOM 598 N N . SER A 1 78 ? -4.996 -17.141 -7.781 1 81.69 78 SER A N 1
ATOM 599 C CA . SER A 1 78 ? -5.898 -18.281 -7.766 1 81.69 78 SER A CA 1
ATOM 600 C C . SER A 1 78 ? -5.961 -18.953 -9.133 1 81.69 78 SER A C 1
ATOM 602 O O . SER A 1 78 ? -6.602 -20 -9.289 1 81.69 78 SER A O 1
ATOM 604 N N . SER A 1 79 ? -5.34 -18.375 -9.984 1 81.81 79 SER A N 1
ATOM 605 C CA . SER A 1 79 ? -5.375 -18.938 -11.328 1 81.81 79 SER A CA 1
ATOM 606 C C . SER A 1 79 ? -4.469 -20.156 -11.438 1 81.81 79 SER A C 1
ATOM 608 O O . SER A 1 79 ? -3.586 -20.359 -10.602 1 81.81 79 SER A O 1
ATOM 610 N N . ASN A 1 80 ? -4.773 -20.906 -12.453 1 80.44 80 ASN A N 1
ATOM 611 C CA . ASN A 1 80 ? -3.996 -22.125 -12.688 1 80.44 80 ASN A CA 1
ATOM 612 C C . ASN A 1 80 ? -2.67 -21.812 -13.383 1 80.44 80 ASN A C 1
ATOM 614 O O . ASN A 1 80 ? -1.803 -22.672 -13.484 1 80.44 80 ASN A O 1
ATOM 618 N N . GLU A 1 81 ? -2.527 -20.656 -13.852 1 79.81 81 GLU A N 1
ATOM 619 C CA . GLU A 1 81 ? -1.278 -20.219 -14.469 1 79.81 81 GLU A CA 1
ATOM 620 C C . GLU A 1 81 ? -0.637 -19.078 -13.68 1 79.81 81 GLU A C 1
ATOM 622 O O . GLU A 1 81 ? -1.336 -18.219 -13.156 1 79.81 81 GLU A O 1
ATOM 627 N N . PRO A 1 82 ? 0.677 -19.188 -13.695 1 84.19 82 PRO A N 1
ATOM 628 C CA . PRO A 1 82 ? 1.368 -18.078 -13.039 1 84.19 82 PRO A CA 1
ATOM 629 C C . PRO A 1 82 ? 1.113 -16.734 -13.734 1 84.19 82 PRO A C 1
ATOM 631 O O . PRO A 1 82 ? 1.004 -16.688 -14.961 1 84.19 82 PRO A O 1
ATOM 634 N N . ILE A 1 83 ? 0.937 -15.719 -12.93 1 86.62 83 ILE A N 1
ATOM 635 C CA . ILE A 1 83 ? 0.71 -14.383 -13.477 1 86.62 83 ILE A CA 1
ATOM 636 C C . ILE A 1 83 ? 1.993 -13.562 -13.375 1 86.62 83 ILE A C 1
ATOM 638 O O . ILE A 1 83 ? 2.668 -13.57 -12.344 1 86.62 83 ILE A O 1
ATOM 642 N N . ALA A 1 84 ? 2.299 -12.953 -14.461 1 90.06 84 ALA A N 1
ATOM 643 C CA . ALA A 1 84 ? 3.486 -12.102 -14.484 1 90.06 84 ALA A CA 1
ATOM 644 C C . ALA A 1 84 ? 3.164 -10.688 -14 1 90.06 84 ALA A C 1
ATOM 646 O O . ALA A 1 84 ? 2.068 -10.18 -14.25 1 90.0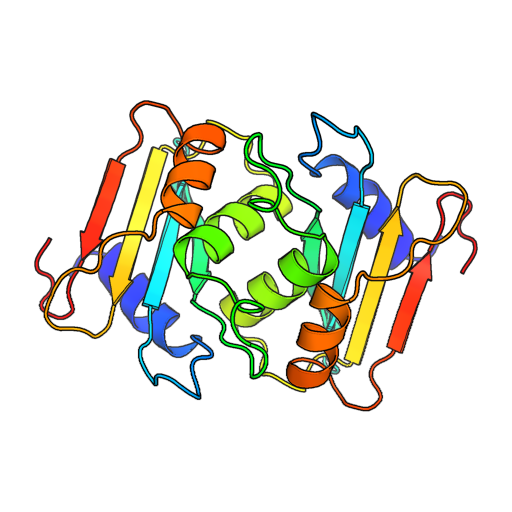6 84 ALA A O 1
ATOM 647 N N . PRO A 1 85 ? 4.152 -10.156 -13.297 1 94.19 85 PRO A N 1
ATOM 648 C CA . PRO A 1 85 ? 3.941 -8.766 -12.875 1 94.19 85 PRO A CA 1
ATOM 649 C C . PRO A 1 85 ? 3.707 -7.824 -14.055 1 94.19 85 PRO A C 1
ATOM 651 O O . PRO A 1 85 ? 4.301 -7.996 -15.117 1 94.19 85 PRO A O 1
ATOM 654 N N . CYS A 1 86 ? 2.824 -6.891 -13.867 1 93.44 86 CYS A N 1
ATOM 655 C CA . CYS A 1 86 ? 2.58 -5.914 -14.922 1 93.44 86 CYS A CA 1
ATOM 656 C C . CYS A 1 86 ? 3.787 -5 -15.109 1 93.44 86 CYS A C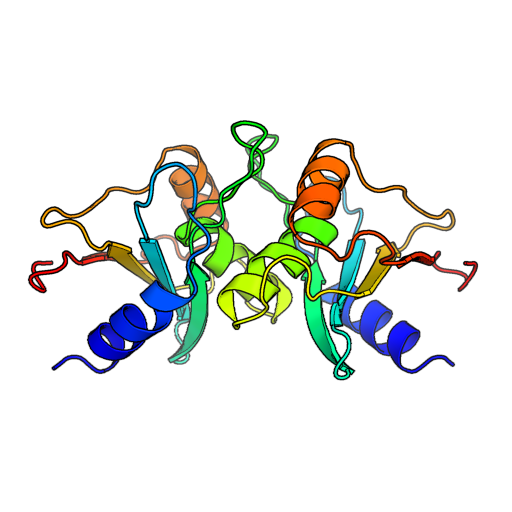 1
ATOM 658 O O . CYS A 1 86 ? 4.727 -5.035 -14.312 1 93.44 86 CYS A O 1
ATOM 660 N N . LEU A 1 87 ? 3.834 -4.16 -16.062 1 91.38 87 LEU A N 1
ATOM 661 C CA . LEU A 1 87 ? 4.957 -3.281 -16.375 1 91.38 87 LEU A CA 1
ATOM 662 C C . LEU A 1 87 ? 5.191 -2.279 -15.258 1 91.38 87 LEU A C 1
ATOM 664 O O . LEU A 1 87 ? 6.336 -1.979 -14.914 1 91.38 87 LEU A O 1
ATOM 668 N N . GLY A 1 88 ? 4.066 -1.704 -14.727 1 92.88 88 GLY A N 1
ATOM 669 C CA . GLY A 1 88 ? 4.195 -0.792 -13.602 1 92.88 88 GLY A CA 1
ATOM 670 C C . GLY A 1 88 ? 4.871 -1.422 -12.398 1 92.88 88 GLY A C 1
ATOM 671 O O . GLY A 1 88 ? 5.742 -0.811 -11.781 1 92.88 88 GLY A O 1
ATOM 672 N N . CYS A 1 89 ? 4.5 -2.578 -12.062 1 96.25 89 CYS A N 1
ATOM 673 C CA . CYS A 1 89 ? 5.113 -3.293 -10.945 1 96.25 89 CYS A CA 1
ATOM 674 C C . CYS A 1 89 ? 6.586 -3.57 -11.219 1 96.25 89 CYS A C 1
ATOM 676 O O . CYS A 1 89 ? 7.418 -3.473 -10.312 1 96.25 89 CYS A O 1
ATOM 678 N N . ARG A 1 90 ? 6.883 -3.967 -12.445 1 95.56 90 ARG A N 1
ATOM 679 C CA . ARG A 1 90 ? 8.273 -4.238 -12.805 1 95.56 90 ARG A CA 1
ATOM 680 C C . ARG A 1 90 ? 9.141 -3 -12.609 1 95.56 90 ARG A C 1
ATOM 682 O O . ARG A 1 90 ? 10.25 -3.092 -12.094 1 95.56 90 ARG A O 1
ATOM 689 N N . GLN A 1 91 ? 8.672 -1.93 -13.023 1 95.06 91 GLN A N 1
ATOM 690 C CA . GLN A 1 91 ? 9.398 -0.678 -12.836 1 95.06 91 GLN A CA 1
ATOM 691 C C . GLN A 1 91 ? 9.648 -0.406 -11.352 1 95.06 91 GLN A C 1
ATOM 693 O O . GLN A 1 91 ? 10.758 -0.016 -10.969 1 95.06 91 GLN A O 1
ATOM 698 N N . VAL A 1 92 ? 8.672 -0.55 -10.578 1 96.5 92 VAL A N 1
ATOM 699 C CA . VAL A 1 92 ? 8.781 -0.31 -9.141 1 96.5 92 VAL A CA 1
ATOM 700 C C . VAL A 1 92 ? 9.789 -1.287 -8.531 1 96.5 92 VAL A C 1
ATOM 702 O O . VAL A 1 92 ? 10.625 -0.897 -7.719 1 96.5 92 VAL A O 1
ATOM 705 N N . MET A 1 93 ? 9.75 -2.549 -8.969 1 96.88 93 MET A N 1
ATOM 706 C CA . MET A 1 93 ? 10.648 -3.584 -8.469 1 96.88 93 MET A CA 1
ATOM 707 C C . MET A 1 93 ? 12.102 -3.227 -8.758 1 96.88 93 MET A C 1
ATOM 709 O O . MET A 1 93 ? 12.977 -3.438 -7.91 1 96.88 93 MET A O 1
ATOM 713 N N . THR A 1 94 ? 12.32 -2.725 -9.953 1 95.19 94 THR A N 1
ATOM 714 C CA . THR A 1 94 ? 13.68 -2.393 -10.352 1 95.19 94 THR A CA 1
ATOM 715 C C . THR A 1 94 ? 14.289 -1.36 -9.398 1 95.19 94 THR A C 1
ATOM 717 O O . THR A 1 94 ? 15.484 -1.386 -9.133 1 95.19 94 THR A O 1
ATOM 720 N N . GLU A 1 95 ? 13.477 -0.537 -8.859 1 95.06 95 GLU A N 1
ATOM 721 C CA . GLU A 1 95 ? 13.969 0.546 -8.008 1 95.06 95 GLU A CA 1
ATOM 722 C C . GLU A 1 95 ? 14 0.128 -6.543 1 95.06 95 GLU A C 1
ATOM 724 O O . GLU A 1 95 ? 14.898 0.523 -5.797 1 95.06 95 GLU A O 1
ATOM 729 N N . LEU A 1 96 ? 13.07 -0.673 -6.09 1 96 96 LEU A N 1
ATOM 730 C CA . LEU A 1 96 ? 12.891 -0.885 -4.656 1 96 96 LEU A CA 1
ATOM 731 C C . LEU A 1 96 ? 13.516 -2.209 -4.223 1 96 96 LEU A C 1
ATOM 733 O O . LEU A 1 96 ? 13.758 -2.424 -3.035 1 96 96 LEU A O 1
ATOM 737 N N . MET A 1 97 ? 13.727 -3.1 -5.086 1 97.31 97 MET A N 1
ATOM 738 C CA . MET A 1 97 ? 14.25 -4.414 -4.73 1 97.31 97 MET A CA 1
ATOM 739 C C . MET A 1 97 ? 15.75 -4.5 -5.004 1 97.31 97 MET A C 1
ATOM 741 O O . MET A 1 97 ? 16.297 -3.682 -5.742 1 97.31 97 MET A O 1
ATOM 745 N N . ASP A 1 98 ? 16.297 -5.52 -4.367 1 95.75 98 ASP A N 1
ATOM 746 C CA . ASP A 1 98 ? 17.672 -5.859 -4.699 1 95.75 98 ASP A CA 1
ATOM 747 C C . ASP A 1 98 ? 17.812 -6.227 -6.176 1 95.75 98 ASP A C 1
ATOM 749 O O . ASP A 1 98 ? 16.922 -6.871 -6.742 1 95.75 98 ASP A O 1
ATOM 753 N N . GLU A 1 99 ? 19 -5.863 -6.73 1 93.81 99 GLU A N 1
ATOM 754 C CA . GLU A 1 99 ? 19.219 -6.102 -8.156 1 93.81 99 GLU A CA 1
ATOM 755 C C . GLU A 1 99 ? 19.156 -7.594 -8.477 1 93.81 99 GLU A C 1
ATOM 757 O O . GLU A 1 99 ? 18.828 -7.977 -9.602 1 93.81 99 GLU A O 1
ATOM 762 N N . ASN A 1 100 ? 19.391 -8.406 -7.512 1 95.25 100 ASN A N 1
ATOM 763 C CA . ASN A 1 100 ? 19.406 -9.852 -7.727 1 95.25 100 ASN A CA 1
ATOM 764 C C . ASN A 1 100 ? 18.219 -10.523 -7.047 1 95.25 100 ASN A C 1
ATOM 766 O O . ASN A 1 100 ? 18.219 -11.734 -6.82 1 95.25 100 ASN A O 1
ATOM 770 N N . ALA A 1 101 ? 17.328 -9.656 -6.691 1 96.06 101 ALA A N 1
ATOM 771 C CA . ALA A 1 101 ? 16.156 -10.203 -6 1 96.06 101 ALA A CA 1
ATOM 772 C C . ALA A 1 101 ? 15.422 -11.203 -6.883 1 96.06 101 ALA A C 1
ATOM 774 O O . ALA A 1 101 ? 15.383 -11.055 -8.109 1 96.06 101 ALA A O 1
ATOM 775 N N . LEU A 1 102 ? 14.828 -12.148 -6.297 1 96.25 102 LEU A N 1
ATOM 776 C CA . LEU A 1 102 ? 14.102 -13.188 -7.016 1 96.25 102 LEU A CA 1
ATOM 777 C C . LEU A 1 102 ? 12.609 -12.883 -7.051 1 96.25 102 LEU A C 1
ATOM 779 O O . LEU A 1 102 ? 12.031 -12.445 -6.051 1 96.25 102 LEU A O 1
ATOM 783 N N . VAL A 1 103 ? 12.039 -13.039 -8.211 1 96.31 103 VAL A N 1
ATOM 784 C CA . VAL A 1 103 ? 10.594 -12.977 -8.398 1 96.31 103 VAL A CA 1
ATOM 785 C C . VAL A 1 103 ? 10.039 -14.383 -8.609 1 96.31 103 VAL A C 1
ATOM 787 O O . VAL A 1 103 ? 10.328 -15.023 -9.617 1 96.31 103 VAL A O 1
ATOM 790 N N . ILE A 1 104 ? 9.273 -14.859 -7.664 1 95.06 104 ILE A N 1
ATOM 791 C CA . ILE A 1 104 ? 8.758 -16.219 -7.695 1 95.06 104 ILE A CA 1
ATOM 792 C C . ILE A 1 104 ? 7.25 -16.188 -7.965 1 95.06 104 ILE A C 1
ATOM 794 O O . ILE A 1 104 ? 6.48 -15.664 -7.164 1 95.06 104 ILE A O 1
ATOM 798 N N . LEU A 1 105 ? 6.875 -16.781 -9.062 1 93.75 105 LEU A N 1
ATOM 799 C CA . LEU A 1 105 ? 5.469 -16.875 -9.438 1 93.75 105 LEU A CA 1
ATOM 800 C C . LEU A 1 105 ? 4.898 -18.234 -9.055 1 93.75 105 LEU A C 1
ATOM 802 O O . LEU A 1 105 ? 5.457 -19.266 -9.422 1 93.75 105 LEU A O 1
ATOM 806 N N . ILE A 1 106 ? 3.863 -18.203 -8.305 1 88.88 106 ILE A N 1
ATOM 807 C CA . ILE A 1 106 ? 3.27 -19.438 -7.82 1 88.88 106 ILE A CA 1
ATOM 808 C C . ILE A 1 106 ? 1.827 -19.547 -8.312 1 88.88 106 ILE A C 1
ATOM 810 O O . ILE A 1 106 ? 1.045 -18.609 -8.164 1 88.88 106 ILE A O 1
ATOM 814 N N . SER A 1 107 ? 1.51 -20.625 -8.938 1 81.62 107 SER A N 1
ATOM 815 C CA . SER A 1 107 ? 0.137 -20.906 -9.352 1 81.62 107 SER A CA 1
ATOM 816 C C . SER A 1 107 ? -0.604 -21.734 -8.312 1 81.62 107 SER A C 1
ATOM 818 O O . SER A 1 107 ? -0.013 -22.156 -7.316 1 81.62 107 SER A O 1
ATOM 820 N N . ASN A 1 108 ? -1.902 -21.734 -8.523 1 72.5 108 ASN A N 1
ATOM 821 C CA . ASN A 1 108 ? -2.785 -22.406 -7.578 1 72.5 108 ASN A CA 1
ATOM 822 C C . ASN A 1 108 ? -2.363 -23.859 -7.352 1 72.5 108 ASN A C 1
ATOM 824 O O . ASN A 1 108 ? -2.527 -24.391 -6.25 1 72.5 108 ASN A O 1
ATOM 828 N N . ASP A 1 109 ? -1.887 -24.375 -8.289 1 67.56 109 ASP A N 1
ATOM 829 C CA . ASP A 1 109 ? -1.508 -25.781 -8.172 1 67.56 109 ASP A CA 1
ATOM 830 C C . ASP A 1 109 ? -0.097 -25.922 -7.609 1 67.56 109 ASP A C 1
ATOM 832 O O . ASP A 1 109 ? 0.422 -27.031 -7.5 1 67.56 109 ASP A O 1
ATOM 836 N N . GLY A 1 110 ? 0.359 -24.844 -7.137 1 64.56 110 GLY A N 1
ATOM 837 C CA . GLY A 1 110 ? 1.641 -24.859 -6.449 1 64.56 110 GLY A CA 1
ATOM 838 C C . GLY A 1 110 ? 2.824 -24.891 -7.395 1 64.56 110 GLY A C 1
ATOM 839 O O . GLY A 1 110 ? 3.971 -25.016 -6.961 1 64.56 110 GLY A O 1
ATOM 840 N N . LYS A 1 111 ? 2.369 -24.781 -8.688 1 61.22 111 LYS A N 1
ATOM 841 C CA . LYS A 1 111 ? 3.451 -24.781 -9.664 1 61.22 111 LYS A CA 1
ATOM 842 C C . LYS A 1 111 ? 4.152 -23.422 -9.695 1 61.22 111 LYS A C 1
ATOM 844 O O . LYS A 1 111 ? 3.516 -22.375 -9.508 1 61.22 111 LYS A O 1
ATOM 849 N N . LYS A 1 112 ? 5.551 -23.578 -9.547 1 65.56 112 LYS A N 1
ATOM 850 C CA . LYS A 1 112 ? 6.402 -22.391 -9.656 1 65.56 112 LYS A CA 1
ATOM 851 C C . LYS A 1 112 ? 6.801 -22.141 -11.109 1 65.56 112 LYS A C 1
ATOM 853 O O . LYS A 1 112 ? 6.949 -23.078 -11.891 1 65.56 112 LYS A O 1
ATOM 858 N N . MET B 1 1 ? 1.032 16.125 23.641 1 52.06 1 MET B N 1
ATOM 859 C CA . MET B 1 1 ? 1.157 16.016 22.203 1 52.06 1 MET B CA 1
ATOM 860 C C . MET B 1 1 ? 0.433 14.789 21.672 1 52.06 1 MET B C 1
ATOM 862 O O . MET B 1 1 ? 0.395 13.758 22.344 1 52.06 1 MET B O 1
ATOM 866 N N . ASN B 1 2 ? -0.575 14.891 20.812 1 82.69 2 ASN B N 1
ATOM 867 C CA . ASN B 1 2 ? -1.496 13.852 20.359 1 82.69 2 ASN B CA 1
ATOM 868 C C . ASN B 1 2 ? -0.749 12.633 19.828 1 82.69 2 ASN B C 1
ATOM 870 O O . ASN B 1 2 ? 0.283 12.766 19.172 1 82.69 2 ASN B O 1
ATOM 874 N N . GLU B 1 3 ? -0.858 11.492 20.625 1 90.62 3 GLU B N 1
ATOM 875 C CA . GLU B 1 3 ? -0.245 10.203 20.312 1 90.62 3 GLU B CA 1
ATOM 876 C C . GLU B 1 3 ? -0.17 9.977 18.812 1 90.62 3 GLU B C 1
ATOM 878 O O . GLU B 1 3 ? 0.853 9.516 18.297 1 90.62 3 GLU B O 1
ATOM 883 N N . ILE B 1 4 ? -1.16 10.414 18.109 1 92.88 4 ILE B N 1
ATOM 884 C CA . ILE B 1 4 ? -1.218 10.203 16.672 1 92.88 4 ILE B CA 1
ATOM 885 C C . ILE B 1 4 ? -0.211 11.117 15.977 1 92.88 4 ILE B C 1
ATOM 887 O O . ILE B 1 4 ? 0.446 10.719 15.016 1 92.88 4 ILE B O 1
ATOM 891 N N . TYR B 1 5 ? -0.074 12.336 16.516 1 91.38 5 TYR B N 1
ATOM 892 C CA . TYR B 1 5 ? 0.873 13.289 15.961 1 91.38 5 TYR B CA 1
ATOM 893 C C . TYR B 1 5 ? 2.303 12.773 16.078 1 91.38 5 TYR B C 1
ATOM 895 O O . TYR B 1 5 ? 3.066 12.828 15.102 1 91.38 5 TYR B O 1
ATOM 903 N N . ASN B 1 6 ? 2.607 12.273 17.141 1 93.62 6 ASN B N 1
ATOM 904 C CA . ASN B 1 6 ? 3.945 11.727 17.359 1 93.62 6 ASN B CA 1
ATOM 905 C C . ASN B 1 6 ? 4.211 10.523 16.469 1 93.62 6 ASN B C 1
ATOM 907 O O . ASN B 1 6 ? 5.312 10.375 15.93 1 93.62 6 ASN B O 1
ATOM 911 N N . GLU B 1 7 ? 3.217 9.672 16.328 1 95.5 7 GLU B N 1
ATOM 912 C CA . GLU B 1 7 ? 3.346 8.516 15.438 1 95.5 7 GLU B CA 1
ATOM 913 C C . GLU B 1 7 ? 3.57 8.961 13.992 1 95.5 7 GLU B C 1
ATOM 915 O O . GLU B 1 7 ? 4.387 8.367 13.273 1 95.5 7 GLU B O 1
ATOM 920 N N . LEU B 1 8 ? 2.854 9.984 13.617 1 95.69 8 LEU B N 1
ATOM 921 C CA . LEU B 1 8 ? 2.973 10.5 12.258 1 95.69 8 LEU B CA 1
ATOM 922 C C . LEU B 1 8 ? 4.359 11.094 12.016 1 95.69 8 LEU B C 1
ATOM 924 O O . LEU B 1 8 ? 4.949 10.883 10.953 1 95.69 8 LEU B O 1
ATOM 928 N N . LYS B 1 9 ? 4.867 11.82 12.969 1 93.44 9 LYS B N 1
ATOM 929 C CA . LYS B 1 9 ? 6.195 12.422 12.859 1 93.44 9 LYS B CA 1
ATOM 930 C C . LYS B 1 9 ? 7.27 11.359 12.664 1 93.44 9 LYS B C 1
ATOM 932 O O . LYS B 1 9 ? 8.156 11.508 11.82 1 93.44 9 LYS B O 1
ATOM 937 N N . THR B 1 10 ? 7.152 10.32 13.445 1 95.75 10 THR B N 1
ATOM 938 C CA . THR B 1 10 ? 8.094 9.211 13.328 1 95.75 10 THR B CA 1
ATOM 939 C C . THR B 1 10 ? 7.926 8.492 11.992 1 95.75 10 THR B C 1
ATOM 941 O O . THR B 1 10 ? 8.906 8.125 11.352 1 95.75 10 THR B O 1
ATOM 944 N N . LEU B 1 11 ? 6.715 8.305 11.586 1 97.06 11 LEU B N 1
ATOM 945 C CA . LEU B 1 11 ? 6.375 7.609 10.352 1 97.06 11 LEU B CA 1
ATOM 946 C C . LEU B 1 11 ? 6.918 8.359 9.141 1 97.06 11 LEU B C 1
ATOM 948 O O . LEU B 1 11 ? 7.32 7.742 8.156 1 97.06 11 LEU B O 1
ATOM 952 N N . LEU B 1 12 ? 6.93 9.656 9.258 1 96.12 12 LEU B N 1
ATOM 953 C CA . LEU B 1 12 ? 7.375 10.523 8.172 1 96.12 12 LEU B CA 1
ATOM 954 C C . LEU B 1 12 ? 8.789 10.156 7.727 1 96.12 12 LEU B C 1
ATOM 956 O O . LEU B 1 12 ? 9.125 10.266 6.547 1 96.12 12 LEU B O 1
ATOM 960 N N . GLU B 1 13 ? 9.578 9.625 8.617 1 96.12 13 GLU B N 1
ATOM 961 C CA . GLU B 1 13 ? 10.977 9.305 8.359 1 96.12 13 GLU B CA 1
ATOM 962 C C . GLU B 1 13 ? 11.109 8.078 7.465 1 96.12 13 GLU B C 1
ATOM 964 O O . GLU B 1 13 ? 12.18 7.816 6.91 1 96.12 13 GLU B O 1
ATOM 969 N N . LYS B 1 14 ? 10.086 7.383 7.281 1 97.12 14 LYS B N 1
ATOM 970 C CA . LYS B 1 14 ? 10.109 6.164 6.477 1 97.12 14 LYS B CA 1
ATOM 971 C C . LYS B 1 14 ? 9.758 6.457 5.023 1 97.12 14 LYS B C 1
ATOM 973 O O . LYS B 1 14 ? 9.867 5.582 4.164 1 97.12 14 LYS B O 1
ATOM 978 N N . SER B 1 15 ? 9.305 7.684 4.762 1 97.06 15 SER B N 1
ATOM 979 C CA . SER B 1 15 ? 8.938 8.062 3.4 1 97.06 15 SER B CA 1
ATOM 980 C C . SER B 1 15 ? 10.102 7.875 2.438 1 97.06 15 SER B C 1
ATOM 982 O O . SER B 1 15 ? 11.25 8.164 2.777 1 97.06 15 SER B O 1
ATOM 984 N N . TYR B 1 16 ? 9.875 7.344 1.267 1 97.25 16 TYR B N 1
ATOM 985 C CA . TYR B 1 16 ? 10.844 7.289 0.178 1 97.25 16 TYR B CA 1
ATOM 986 C C . TYR B 1 16 ? 10.508 8.312 -0.904 1 97.25 16 TYR B C 1
ATOM 988 O O . TYR B 1 16 ? 9.758 8.008 -1.836 1 97.25 16 TYR B O 1
ATOM 996 N N . SER B 1 17 ? 11.031 9.43 -0.79 1 95 17 SER B N 1
ATOM 997 C CA . SER B 1 17 ? 10.766 10.555 -1.676 1 95 17 SER B CA 1
ATOM 998 C C . SER B 1 17 ? 12.055 11.25 -2.098 1 95 17 SER B C 1
ATOM 1000 O O . SER B 1 17 ? 12.195 12.469 -1.929 1 95 17 SER B O 1
ATOM 1002 N N . PRO B 1 18 ? 12.906 10.523 -2.779 1 93.81 18 PRO B N 1
ATOM 1003 C CA . PRO B 1 18 ? 14.227 11.055 -3.109 1 93.81 18 PRO B CA 1
ATOM 1004 C C . PRO B 1 18 ? 14.18 12.141 -4.18 1 93.81 18 PRO B C 1
ATOM 1006 O O . PRO B 1 18 ? 15.133 12.914 -4.324 1 93.81 18 PRO B O 1
ATOM 1009 N N . TYR B 1 19 ? 13.195 12.289 -4.957 1 92 19 TYR B N 1
ATOM 1010 C CA . TYR B 1 19 ? 13.125 13.219 -6.082 1 92 19 TYR B CA 1
ATOM 1011 C C . TYR B 1 19 ? 12.508 14.547 -5.66 1 92 19 TYR B C 1
ATOM 1013 O O . TYR B 1 19 ? 13.078 15.609 -5.902 1 92 19 TYR B O 1
ATOM 1021 N N . SER B 1 20 ? 11.344 14.562 -4.977 1 88.5 20 SER B N 1
ATOM 1022 C CA . SER B 1 20 ? 10.68 15.781 -4.527 1 88.5 20 SER B CA 1
ATOM 1023 C C . SER B 1 20 ? 11.227 16.25 -3.18 1 88.5 20 SER B C 1
ATOM 1025 O O . SER B 1 20 ? 11.203 17.438 -2.871 1 88.5 20 SER B O 1
ATOM 1027 N N . LYS B 1 21 ? 11.641 15.203 -2.381 1 90.69 21 LYS B N 1
ATOM 1028 C CA . LYS B 1 21 ? 12.062 15.422 -1.002 1 90.69 21 LYS B CA 1
ATOM 1029 C C . LYS B 1 21 ? 10.898 15.883 -0.131 1 90.69 21 LYS B C 1
ATOM 1031 O O . LYS B 1 21 ? 11.109 16.531 0.9 1 90.69 21 LYS B O 1
ATOM 1036 N N . PHE B 1 22 ? 9.727 15.75 -0.686 1 92.62 22 PHE B N 1
ATOM 1037 C CA . PHE B 1 22 ? 8.508 16.109 0.04 1 92.62 22 PHE B CA 1
ATOM 1038 C C . PHE B 1 22 ? 7.906 14.875 0.707 1 92.62 22 PHE B C 1
ATOM 1040 O O . PHE B 1 22 ? 7.238 14.07 0.051 1 92.62 22 PHE B O 1
ATOM 1047 N N . LYS B 1 23 ? 8.055 14.781 2.027 1 95.38 23 LYS B N 1
ATOM 1048 C CA . LYS B 1 23 ? 7.637 13.594 2.766 1 95.38 23 LYS B CA 1
ATOM 1049 C C . LYS B 1 23 ? 6.199 13.727 3.258 1 95.38 23 LYS B C 1
ATOM 1051 O O . LYS B 1 23 ? 5.809 14.773 3.771 1 95.38 23 LYS B O 1
ATOM 1056 N N . VAL B 1 24 ? 5.484 12.727 3.09 1 96.69 24 VAL B N 1
ATOM 1057 C CA . VAL B 1 24 ? 4.105 12.672 3.566 1 96.69 24 VAL B CA 1
ATOM 1058 C C . VAL B 1 24 ? 3.865 11.352 4.293 1 96.69 24 VAL B C 1
ATOM 1060 O O . VAL B 1 24 ? 4.367 10.305 3.875 1 96.69 24 VAL B O 1
ATOM 1063 N N . ALA B 1 25 ? 3.141 11.352 5.379 1 97.56 25 ALA B N 1
ATOM 1064 C CA . ALA B 1 25 ? 2.75 10.18 6.156 1 97.56 25 ALA B CA 1
ATOM 1065 C C . ALA B 1 25 ? 1.243 10.148 6.391 1 97.56 25 ALA B C 1
ATOM 1067 O O . ALA B 1 25 ? 0.601 11.203 6.465 1 97.56 25 ALA B O 1
ATOM 1068 N N . SER B 1 26 ? 0.755 8.953 6.484 1 98.06 26 SER B N 1
ATOM 1069 C CA . SER B 1 26 ? -0.676 8.789 6.719 1 98.06 26 SER B CA 1
ATOM 1070 C C . SER B 1 26 ? -0.95 7.617 7.656 1 98.06 26 SER B C 1
ATOM 1072 O O . SER B 1 26 ? -0.263 6.594 7.598 1 98.06 26 SER B O 1
ATOM 1074 N N . ILE B 1 27 ? -1.895 7.777 8.508 1 98.06 27 ILE B N 1
ATOM 1075 C CA . ILE B 1 27 ? -2.393 6.715 9.375 1 98.06 27 ILE B CA 1
ATOM 1076 C C . ILE B 1 27 ? -3.906 6.59 9.219 1 98.06 27 ILE B C 1
ATOM 1078 O O . ILE B 1 27 ? -4.629 7.59 9.289 1 98.06 27 ILE B O 1
ATOM 1082 N N . VAL B 1 28 ? -4.359 5.391 8.945 1 98 28 VAL B N 1
ATOM 1083 C CA . VAL B 1 28 ? -5.801 5.148 8.883 1 98 28 VAL B CA 1
ATOM 1084 C C . VAL B 1 28 ? -6.246 4.363 10.117 1 98 28 VAL B C 1
ATOM 1086 O O . VAL B 1 28 ? -5.488 3.545 10.641 1 98 28 VAL B O 1
ATOM 1089 N N . LEU B 1 29 ? -7.441 4.691 10.547 1 96.81 29 LEU B N 1
ATOM 1090 C CA . LEU B 1 29 ? -8.016 4.062 11.734 1 96.81 29 LEU B CA 1
ATOM 1091 C C . LEU B 1 29 ? -9.422 3.545 11.445 1 96.81 29 LEU B C 1
ATOM 1093 O O . LEU B 1 29 ? -10.227 4.234 10.82 1 96.81 29 LEU B O 1
ATOM 1097 N N . ASP B 1 30 ? -9.617 2.301 11.945 1 95.44 30 ASP B N 1
ATOM 1098 C CA . ASP B 1 30 ? -10.992 1.825 11.852 1 95.44 30 ASP B CA 1
ATOM 1099 C C . ASP B 1 30 ? -11.766 2.111 13.133 1 95.44 30 ASP B C 1
ATOM 1101 O O . ASP B 1 30 ? -11.234 2.729 14.062 1 95.44 30 ASP B O 1
ATOM 1105 N N . LYS B 1 31 ? -12.977 1.725 13.18 1 92.5 31 LYS B N 1
ATOM 1106 C CA . LYS B 1 31 ? -13.867 2.053 14.297 1 92.5 31 LYS B CA 1
ATOM 1107 C C . LYS B 1 31 ? -13.438 1.325 15.562 1 92.5 31 LYS B C 1
ATOM 1109 O O . LYS B 1 31 ? -13.773 1.753 16.672 1 92.5 31 LYS B O 1
ATOM 1114 N N . GLY B 1 32 ? -12.734 0.285 15.383 1 92.31 32 GLY B N 1
ATOM 1115 C CA . GLY B 1 32 ? -12.273 -0.5 16.516 1 92.31 32 GLY B CA 1
ATOM 1116 C C . GLY B 1 32 ? -10.945 -0.028 17.062 1 92.31 32 GLY B C 1
ATOM 1117 O O . GLY B 1 32 ? -10.453 -0.562 18.062 1 92.31 32 GLY B O 1
ATOM 1118 N N . GLY B 1 33 ? -10.273 0.938 16.422 1 92.31 33 GLY B N 1
ATOM 1119 C CA . GLY B 1 33 ? -9.031 1.518 16.922 1 92.31 33 GLY B CA 1
ATOM 1120 C C . GLY B 1 33 ? -7.797 0.927 16.266 1 92.31 33 GLY B C 1
ATOM 1121 O O . GLY B 1 33 ? -6.668 1.294 16.609 1 92.31 33 GLY B O 1
ATOM 1122 N N . LYS B 1 34 ? -8 -0.03 15.414 1 95.56 34 LYS B N 1
ATOM 1123 C CA . LYS B 1 34 ? -6.859 -0.567 14.68 1 95.56 34 LYS B CA 1
ATOM 1124 C C . LYS B 1 34 ? -6.309 0.46 13.695 1 95.56 34 LYS B C 1
ATOM 1126 O O . LYS B 1 34 ? -7.074 1.148 13.016 1 95.56 34 LYS B O 1
ATOM 1131 N N . LYS B 1 35 ? -4.98 0.49 13.633 1 96.81 35 LYS B N 1
ATOM 1132 C CA . LYS B 1 35 ? -4.324 1.479 12.781 1 96.81 35 LYS B CA 1
ATOM 1133 C C . LYS B 1 35 ? -3.512 0.804 11.68 1 96.81 35 LYS B C 1
ATOM 1135 O O . LYS B 1 35 ? -3.02 -0.312 11.859 1 96.81 35 LYS B O 1
ATOM 1140 N N . PHE B 1 36 ? -3.391 1.478 10.633 1 97.69 36 PHE B N 1
ATOM 1141 C CA . PHE B 1 36 ? -2.451 1.104 9.578 1 97.69 36 PHE B CA 1
ATOM 1142 C C . PHE B 1 36 ? -1.709 2.326 9.055 1 97.69 36 PHE B C 1
ATOM 1144 O O . PHE B 1 36 ? -2.301 3.395 8.891 1 97.69 36 PHE B O 1
ATOM 1151 N N . LYS B 1 37 ? -0.472 2.111 8.781 1 98.25 37 LYS B N 1
ATOM 1152 C CA . LYS B 1 37 ? 0.404 3.23 8.445 1 98.25 37 LYS B CA 1
ATOM 1153 C C . LYS B 1 37 ? 0.803 3.195 6.973 1 98.25 37 LYS B C 1
ATOM 1155 O O . LYS B 1 37 ? 0.935 2.119 6.383 1 98.25 37 LYS B O 1
ATOM 1160 N N . GLY B 1 38 ? 0.955 4.324 6.414 1 98.44 38 GLY B N 1
ATOM 1161 C CA . GLY B 1 38 ? 1.45 4.492 5.059 1 98.44 38 GLY B CA 1
ATOM 1162 C C . GLY B 1 38 ? 2.273 5.754 4.875 1 98.44 38 GLY B C 1
ATOM 1163 O O . GLY B 1 38 ? 2.033 6.762 5.547 1 98.44 38 GLY B O 1
ATOM 1164 N N . VAL B 1 39 ? 3.205 5.641 3.996 1 98.19 39 VAL B N 1
ATOM 1165 C CA . VAL B 1 39 ? 3.984 6.812 3.607 1 98.19 39 VAL B CA 1
ATOM 1166 C C . VAL B 1 39 ? 3.996 6.941 2.086 1 98.19 39 VAL B C 1
ATOM 1168 O O . VAL B 1 39 ? 3.652 5.996 1.372 1 98.19 39 VAL B O 1
ATOM 1171 N N . ASN B 1 40 ? 4.328 8.164 1.595 1 97.12 40 ASN B N 1
ATOM 1172 C CA . ASN B 1 40 ? 4.512 8.289 0.153 1 97.12 40 ASN B CA 1
ATOM 1173 C C . ASN B 1 40 ? 5.797 7.609 -0.311 1 97.12 40 ASN B C 1
ATOM 1175 O O . ASN B 1 40 ? 6.812 7.648 0.389 1 97.12 40 ASN B O 1
ATOM 1179 N N . VAL B 1 41 ? 5.742 6.906 -1.413 1 97.38 41 VAL B N 1
ATOM 1180 C CA . VAL B 1 41 ? 6.859 6.215 -2.043 1 97.38 41 VAL B CA 1
ATOM 1181 C C . VAL B 1 41 ? 7 6.676 -3.492 1 97.38 41 VAL B C 1
ATOM 1183 O O . VAL B 1 41 ? 6.133 6.402 -4.324 1 97.38 41 VAL B O 1
ATOM 1186 N N . GLU B 1 42 ? 8.125 7.324 -3.787 1 96.25 42 GLU B N 1
ATOM 1187 C CA . GLU B 1 42 ? 8.367 7.836 -5.133 1 96.25 42 GLU B CA 1
ATOM 1188 C C . GLU B 1 42 ? 9.117 6.816 -5.988 1 96.25 42 GLU B C 1
ATOM 1190 O O . GLU B 1 42 ? 9.617 5.812 -5.473 1 96.25 42 GLU B O 1
ATOM 1195 N N . ASN B 1 43 ? 9.008 6.98 -7.277 1 94.5 43 ASN B N 1
ATOM 1196 C CA . ASN B 1 43 ? 9.688 6.176 -8.289 1 94.5 43 ASN B CA 1
ATOM 1197 C C . ASN B 1 43 ? 10.195 7.035 -9.445 1 94.5 43 ASN B C 1
ATOM 1199 O O . ASN B 1 43 ? 9.609 8.07 -9.75 1 94.5 43 ASN B O 1
ATOM 1203 N N . ALA B 1 44 ? 11.32 6.621 -10.023 1 90.06 44 ALA B N 1
ATOM 1204 C CA . ALA B 1 44 ? 11.93 7.367 -11.125 1 90.06 44 ALA B CA 1
ATOM 1205 C C . ALA B 1 44 ? 10.961 7.52 -12.289 1 90.06 44 ALA B C 1
ATOM 1207 O O . ALA B 1 44 ? 10.992 8.523 -13 1 90.06 44 ALA B O 1
ATOM 1208 N N . ALA B 1 45 ? 10.203 6.52 -12.555 1 85.31 45 ALA B N 1
ATOM 1209 C CA . ALA B 1 45 ? 9.18 6.59 -13.594 1 85.31 45 ALA B CA 1
ATOM 1210 C C . ALA B 1 45 ? 7.895 7.207 -13.055 1 85.31 45 ALA B C 1
ATOM 1212 O O . ALA B 1 45 ? 7.113 6.543 -12.367 1 85.31 45 ALA B O 1
ATOM 1213 N N . TYR B 1 46 ? 7.734 8.539 -13.477 1 73.19 46 TYR B N 1
ATOM 1214 C CA . TYR B 1 46 ? 6.523 9.227 -13.039 1 73.19 46 TYR B CA 1
ATOM 1215 C C . TYR B 1 46 ? 5.277 8.57 -13.617 1 73.19 46 TYR B C 1
ATOM 1217 O O . TYR B 1 46 ? 5.246 8.227 -14.805 1 73.19 46 TYR B O 1
ATOM 1225 N N . PRO B 1 47 ? 4.266 8.266 -12.633 1 74.81 47 PRO B N 1
ATOM 1226 C CA . PRO B 1 47 ? 3.424 8.125 -11.445 1 74.81 47 PRO B CA 1
ATOM 1227 C C . PRO B 1 47 ? 3.479 6.715 -10.852 1 74.81 47 PRO B C 1
ATOM 1229 O O . PRO B 1 47 ? 2.535 6.285 -10.188 1 74.81 47 PRO B O 1
ATOM 1232 N N . SER B 1 48 ? 4.582 6 -11.047 1 86.12 48 SER B N 1
ATOM 1233 C CA . SER B 1 48 ? 4.656 4.633 -10.539 1 86.12 48 SER B CA 1
ATOM 1234 C C . SER B 1 48 ? 4.758 4.613 -9.016 1 86.12 48 SER B C 1
ATOM 1236 O O . SER B 1 48 ? 4.715 3.547 -8.406 1 86.12 48 SER B O 1
ATOM 1238 N N . GLY B 1 49 ? 4.832 5.777 -8.445 1 94.19 49 GLY B N 1
ATOM 1239 C CA . GLY B 1 49 ? 4.836 5.895 -7 1 94.19 49 GLY B CA 1
ATOM 1240 C C . GLY B 1 49 ? 3.443 5.887 -6.395 1 94.19 49 GLY B C 1
ATOM 1241 O O . GLY B 1 49 ? 2.473 5.52 -7.062 1 94.19 49 GLY B O 1
ATOM 1242 N N . ILE B 1 50 ? 3.391 6.168 -5.164 1 96.12 50 ILE B N 1
ATOM 1243 C CA . ILE B 1 50 ? 2.096 6.133 -4.492 1 96.12 50 ILE B CA 1
ATOM 1244 C C . ILE B 1 50 ? 2.062 7.176 -3.379 1 96.12 50 ILE B C 1
ATOM 1246 O O . ILE B 1 50 ? 3.078 7.434 -2.729 1 96.12 50 ILE B O 1
ATOM 1250 N N . CYS B 1 51 ? 0.884 7.766 -3.195 1 96.56 51 CYS B N 1
ATOM 1251 C CA . CYS B 1 51 ? 0.674 8.695 -2.094 1 96.56 51 CYS B CA 1
ATOM 1252 C C . CYS B 1 51 ? 0.614 7.961 -0.761 1 96.56 51 CYS B C 1
ATOM 1254 O O . CYS B 1 51 ? 0.28 6.777 -0.716 1 96.56 51 CYS B O 1
ATOM 1256 N N . ALA B 1 52 ? 0.822 8.727 0.285 1 97.94 52 ALA B N 1
ATOM 1257 C CA . ALA B 1 52 ? 0.771 8.172 1.633 1 97.94 52 ALA B CA 1
ATOM 1258 C C . ALA B 1 52 ? -0.612 7.602 1.94 1 97.94 52 ALA B C 1
ATOM 1260 O O . ALA B 1 52 ? -0.733 6.539 2.557 1 97.94 52 ALA B O 1
ATOM 1261 N N . GLU B 1 53 ? -1.655 8.344 1.507 1 97.81 53 GLU B N 1
ATOM 1262 C CA . GLU B 1 53 ? -3.029 7.934 1.789 1 97.81 53 GLU B CA 1
ATOM 1263 C C . GLU B 1 53 ? -3.334 6.566 1.188 1 97.81 53 GLU B C 1
ATOM 1265 O O . GLU B 1 53 ? -3.848 5.68 1.877 1 97.81 53 GLU B O 1
ATOM 1270 N N . ARG B 1 54 ? -3.006 6.441 -0.05 1 97.69 54 ARG B N 1
ATOM 1271 C CA . ARG B 1 54 ? -3.277 5.172 -0.72 1 97.69 54 ARG B CA 1
ATOM 1272 C C . ARG B 1 54 ? -2.387 4.062 -0.173 1 97.69 54 ARG B C 1
ATOM 1274 O O . ARG B 1 54 ? -2.818 2.914 -0.056 1 97.69 54 ARG B O 1
ATOM 1281 N N . SER B 1 55 ? -1.143 4.352 0.1 1 98.25 55 SER B N 1
ATOM 1282 C CA . SER B 1 55 ? -0.271 3.369 0.737 1 98.25 55 SER B CA 1
ATOM 1283 C C . SER B 1 55 ? -0.893 2.828 2.02 1 98.25 55 SER B C 1
ATOM 1285 O O . SER B 1 55 ? -0.905 1.617 2.248 1 98.25 55 SER B O 1
ATOM 1287 N N . ALA B 1 56 ? -1.425 3.682 2.854 1 98.5 56 ALA B N 1
ATOM 1288 C CA . ALA B 1 56 ? -2.047 3.277 4.109 1 98.5 56 ALA B CA 1
ATOM 1289 C C . ALA B 1 56 ? -3.303 2.445 3.859 1 98.5 56 ALA B C 1
ATOM 1291 O O . ALA B 1 56 ? -3.502 1.405 4.488 1 98.5 56 ALA B O 1
ATOM 1292 N N . LEU B 1 57 ? -4.117 2.9 2.938 1 98.31 57 LEU B N 1
ATOM 1293 C CA . LEU B 1 57 ? -5.395 2.248 2.67 1 98.31 57 LEU B CA 1
ATOM 1294 C C . LEU B 1 57 ? -5.184 0.854 2.09 1 98.31 57 LEU B C 1
ATOM 1296 O O . LEU B 1 57 ? -5.789 -0.114 2.551 1 98.31 57 LEU B O 1
ATOM 1300 N N . PHE B 1 58 ? -4.312 0.75 1.089 1 98.12 58 PHE B N 1
ATOM 1301 C CA . PHE B 1 58 ? -4.051 -0.542 0.464 1 98.12 58 PHE B CA 1
ATOM 1302 C C . PHE B 1 58 ? -3.334 -1.477 1.431 1 98.12 58 PHE B C 1
ATOM 1304 O O . PHE B 1 58 ? -3.605 -2.68 1.457 1 98.12 58 PHE B O 1
ATOM 1311 N N . GLY B 1 59 ? -2.432 -0.935 2.219 1 97.88 59 GLY B N 1
ATOM 1312 C CA . GLY B 1 59 ? -1.836 -1.726 3.283 1 97.88 59 GLY B CA 1
ATOM 1313 C C . GLY B 1 59 ? -2.854 -2.256 4.277 1 97.88 59 GLY B C 1
ATOM 1314 O O . GLY B 1 59 ? -2.77 -3.41 4.703 1 97.88 59 GLY B O 1
ATOM 1315 N N . ALA B 1 60 ? -3.756 -1.444 4.645 1 98 60 ALA B N 1
ATOM 1316 C CA . ALA B 1 60 ? -4.809 -1.844 5.578 1 98 60 ALA B CA 1
ATOM 1317 C C . ALA B 1 60 ? -5.594 -3.035 5.039 1 98 60 ALA B C 1
ATOM 1319 O O . ALA B 1 60 ? -5.844 -4 5.766 1 98 60 ALA B O 1
ATOM 1320 N N . ILE B 1 61 ? -5.953 -2.965 3.756 1 97.88 61 ILE B N 1
ATOM 1321 C CA . ILE B 1 61 ? -6.715 -4.047 3.146 1 97.88 61 ILE B CA 1
ATOM 1322 C C . ILE B 1 61 ? -5.91 -5.344 3.209 1 97.88 61 ILE B C 1
ATOM 1324 O O . ILE B 1 61 ? -6.453 -6.402 3.541 1 97.88 61 ILE B O 1
ATOM 1328 N N . SER B 1 62 ? -4.637 -5.23 2.967 1 97.31 62 SER B N 1
ATOM 1329 C CA . SER B 1 62 ? -3.744 -6.387 3.004 1 97.31 62 SER B CA 1
ATOM 1330 C C . SER B 1 62 ? -3.68 -6.988 4.402 1 97.31 62 SER B C 1
ATOM 1332 O O . SER B 1 62 ? -3.287 -8.148 4.57 1 97.31 62 SER B O 1
ATOM 1334 N N . HIS B 1 63 ? -4.059 -6.195 5.363 1 96.06 63 HIS B N 1
ATOM 1335 C CA . HIS B 1 63 ? -3.984 -6.652 6.746 1 96.06 63 HIS B CA 1
ATOM 1336 C C . HIS B 1 63 ? -5.371 -6.969 7.297 1 96.06 63 HIS B C 1
ATOM 1338 O O . HIS B 1 63 ? -5.547 -7.121 8.508 1 96.06 63 HIS B O 1
ATOM 1344 N N . GLY B 1 64 ? -6.34 -6.934 6.418 1 94.88 64 GLY B N 1
ATOM 1345 C CA . GLY B 1 64 ? -7.621 -7.508 6.793 1 94.88 64 GLY B CA 1
ATOM 1346 C C . GLY B 1 64 ? -8.703 -6.461 7.012 1 94.88 64 GLY B C 1
ATOM 1347 O O . GLY B 1 64 ? -9.82 -6.793 7.395 1 94.88 64 GLY B O 1
ATOM 1348 N N . PHE B 1 65 ? -8.359 -5.207 6.895 1 95.81 65 PHE B N 1
ATOM 1349 C CA . PHE B 1 65 ? -9.414 -4.199 6.938 1 95.81 65 PHE B CA 1
ATOM 1350 C C . PHE B 1 65 ? -10.453 -4.453 5.852 1 95.81 65 PHE B C 1
ATOM 1352 O O . PHE B 1 65 ? -10.109 -4.832 4.73 1 95.81 65 PHE B O 1
ATOM 1359 N N . LYS B 1 66 ? -11.672 -4.176 6.195 1 94.88 66 LYS B N 1
ATOM 1360 C CA . LYS B 1 66 ? -12.758 -4.305 5.227 1 94.88 66 LYS B CA 1
ATOM 1361 C C . LYS B 1 66 ? -13.109 -2.951 4.613 1 94.88 66 LYS B C 1
ATOM 1363 O O . LYS B 1 66 ? -13.133 -1.935 5.309 1 94.88 66 LYS B O 1
ATOM 1368 N N . PRO B 1 67 ? -13.328 -3.021 3.301 1 94.94 67 PRO B N 1
ATOM 1369 C CA . PRO B 1 67 ? -13.812 -1.765 2.727 1 94.94 67 PRO B CA 1
ATOM 1370 C C . PRO B 1 67 ? -14.992 -1.178 3.506 1 94.94 67 PRO B C 1
ATOM 1372 O O . PRO B 1 67 ? -15.875 -1.918 3.953 1 94.94 67 PRO B O 1
ATOM 1375 N N . GLY B 1 68 ? -14.906 0.132 3.717 1 95.5 68 GLY B N 1
ATOM 1376 C CA . GLY B 1 68 ? -15.984 0.801 4.43 1 95.5 68 GLY B CA 1
ATOM 1377 C C . GLY B 1 68 ? -15.781 0.817 5.934 1 95.5 68 GLY B C 1
ATOM 1378 O O . GLY B 1 68 ? -16.547 1.452 6.66 1 95.5 68 GLY B O 1
ATOM 1379 N N . SER B 1 69 ? -14.773 0.155 6.414 1 95.5 69 SER B N 1
ATOM 1380 C CA . SER B 1 69 ? -14.609 0.024 7.859 1 95.5 69 SER B CA 1
ATOM 1381 C C . SER B 1 69 ? -13.703 1.119 8.414 1 95.5 69 SER B C 1
ATOM 1383 O O . SER B 1 69 ? -13.625 1.306 9.633 1 95.5 69 SER B O 1
ATOM 1385 N N . ILE B 1 70 ? -13 1.822 7.57 1 96.06 70 ILE B N 1
ATOM 1386 C CA . ILE B 1 70 ? -12.07 2.869 7.992 1 96.06 70 ILE B CA 1
ATOM 1387 C C . ILE B 1 70 ? -12.852 4.137 8.336 1 96.06 70 ILE B C 1
ATOM 1389 O O . ILE B 1 70 ? -13.648 4.625 7.527 1 96.06 70 ILE B O 1
ATOM 1393 N N . ASP B 1 71 ? -12.594 4.68 9.531 1 96.19 71 ASP B N 1
ATOM 1394 C CA . ASP B 1 71 ? -13.414 5.793 10 1 96.19 71 ASP B CA 1
ATOM 1395 C C . ASP B 1 71 ? -12.609 7.094 10.031 1 96.19 71 ASP B C 1
ATOM 1397 O O . ASP B 1 71 ? -13.18 8.18 10.125 1 96.19 71 ASP B O 1
ATOM 1401 N N . LYS B 1 72 ? -11.281 6.977 10.062 1 97.38 72 LYS B N 1
ATOM 1402 C CA . LYS B 1 72 ? -10.445 8.172 10.062 1 97.38 72 LYS B CA 1
ATOM 1403 C C . LYS B 1 72 ? -9.18 7.953 9.234 1 97.38 72 LYS B C 1
ATOM 1405 O O . LYS B 1 72 ? -8.625 6.852 9.219 1 97.38 72 LYS B O 1
ATOM 1410 N N . ILE B 1 73 ? -8.797 8.953 8.609 1 97.81 73 ILE B N 1
ATOM 1411 C CA . ILE B 1 73 ? -7.488 8.977 7.965 1 97.81 73 ILE B CA 1
ATOM 1412 C C . ILE B 1 73 ? -6.777 10.289 8.297 1 97.81 73 ILE B C 1
ATOM 1414 O O . ILE B 1 73 ? -7.363 11.367 8.18 1 97.81 73 ILE B O 1
ATOM 1418 N N . TYR B 1 74 ? -5.559 10.141 8.781 1 96.94 74 TYR B N 1
ATOM 1419 C CA . TYR B 1 74 ? -4.691 11.281 9.055 1 96.94 74 TYR B CA 1
ATOM 1420 C C . TYR B 1 74 ? -3.645 11.445 7.961 1 96.94 74 TYR B C 1
ATOM 1422 O O . TYR B 1 74 ? -3.027 10.469 7.527 1 96.94 74 TYR B O 1
ATOM 1430 N N . ILE B 1 75 ? -3.498 12.641 7.531 1 96.56 75 ILE B N 1
ATOM 1431 C CA . ILE B 1 75 ? -2.486 12.969 6.531 1 96.56 75 ILE B CA 1
ATOM 1432 C C . ILE B 1 75 ? -1.563 14.055 7.074 1 96.56 75 ILE B C 1
ATOM 1434 O O . ILE B 1 75 ? -2.025 15.133 7.469 1 96.56 75 ILE B O 1
ATOM 1438 N N . PHE B 1 76 ? -0.317 13.695 7.09 1 95.62 76 PHE B N 1
ATOM 1439 C CA . PHE B 1 76 ? 0.681 14.57 7.691 1 95.62 76 PHE B CA 1
ATOM 1440 C C . PHE B 1 76 ? 1.84 14.812 6.727 1 95.62 76 PHE B C 1
ATOM 1442 O O . PHE B 1 76 ? 2.318 13.875 6.082 1 95.62 76 PHE B O 1
ATOM 1449 N N . SER B 1 77 ? 2.207 16.047 6.539 1 92 77 SER B N 1
ATOM 1450 C CA . SER B 1 77 ? 3.365 16.375 5.711 1 92 77 SER B CA 1
ATOM 1451 C C . SER B 1 77 ? 4.32 17.312 6.441 1 92 77 SER B C 1
ATOM 1453 O O . SER B 1 77 ? 3.941 17.953 7.426 1 92 77 SER B O 1
ATOM 1455 N N . SER B 1 78 ? 5.508 17.328 5.949 1 81.81 78 SER B N 1
ATOM 1456 C CA . SER B 1 78 ? 6.539 18.172 6.535 1 81.81 78 SER B CA 1
ATOM 1457 C C . SER B 1 78 ? 6.312 19.641 6.168 1 81.81 78 SER B C 1
ATOM 1459 O O . SER B 1 78 ? 7.027 20.531 6.652 1 81.81 78 SER B O 1
ATOM 1461 N N . SER B 1 79 ? 5.41 19.812 5.398 1 82.06 79 SER B N 1
ATOM 1462 C CA . SER B 1 79 ? 5.152 21.188 4.969 1 82.06 79 SER B CA 1
ATOM 1463 C C . SER B 1 79 ? 4.418 21.969 6.043 1 82.06 79 SER B C 1
ATOM 1465 O O . SER B 1 79 ? 3.83 21.391 6.957 1 82.06 79 SER B O 1
ATOM 1467 N N . ASN B 1 80 ? 4.523 23.266 5.871 1 80.88 80 ASN B N 1
ATOM 1468 C CA . ASN B 1 80 ? 3.867 24.156 6.82 1 80.88 80 ASN B CA 1
ATOM 1469 C C . ASN B 1 80 ? 2.377 24.281 6.523 1 80.88 80 ASN B C 1
ATOM 1471 O O . ASN B 1 80 ? 1.625 24.828 7.332 1 80.88 80 ASN B O 1
ATOM 1475 N N . GLU B 1 81 ? 1.974 23.859 5.41 1 80.19 81 GLU B N 1
ATOM 1476 C CA . GLU B 1 81 ? 0.561 23.875 5.047 1 80.19 81 GLU B CA 1
ATOM 1477 C C . GLU B 1 81 ? 0.019 22.469 4.875 1 80.19 81 GLU B C 1
ATOM 1479 O O . GLU B 1 81 ? 0.723 21.578 4.379 1 80.19 81 GLU B O 1
ATOM 1484 N N . PRO B 1 82 ? -1.228 22.375 5.273 1 84.38 82 PRO B N 1
ATOM 1485 C CA . PRO B 1 82 ? -1.848 21.078 5.043 1 84.38 82 PRO B CA 1
ATOM 1486 C C . PRO B 1 82 ? -1.942 20.719 3.562 1 84.38 82 PRO B C 1
ATOM 1488 O O . PRO B 1 82 ? -2.152 21.594 2.725 1 84.38 82 PRO B O 1
ATOM 1491 N N . ILE B 1 83 ? -1.691 19.453 3.283 1 86.94 83 ILE B N 1
ATOM 1492 C CA . ILE B 1 83 ? -1.777 19 1.901 1 86.94 83 ILE B CA 1
ATOM 1493 C C . ILE B 1 83 ? -3.078 18.219 1.696 1 86.94 83 ILE B C 1
ATOM 1495 O O . ILE B 1 83 ? -3.447 17.391 2.523 1 86.94 83 ILE B O 1
ATOM 1499 N N . ALA B 1 84 ? -3.721 18.594 0.667 1 90.25 84 ALA B N 1
ATOM 1500 C CA . ALA B 1 84 ? -4.969 17.906 0.339 1 90.25 84 ALA B CA 1
ATOM 1501 C C . ALA B 1 84 ? -4.703 16.641 -0.474 1 90.25 84 ALA B C 1
ATOM 1503 O O . ALA B 1 84 ? -3.785 16.609 -1.298 1 90.25 84 ALA B O 1
ATOM 1504 N N . PRO B 1 85 ? -5.52 15.641 -0.172 1 94.31 85 PRO B N 1
ATOM 1505 C CA . PRO B 1 85 ? -5.375 14.422 -0.975 1 94.31 85 PRO B CA 1
ATOM 1506 C C . PRO B 1 85 ? -5.574 14.672 -2.469 1 94.31 85 PRO B C 1
ATOM 1508 O O . PRO B 1 85 ? -6.402 15.5 -2.852 1 94.31 85 PRO B O 1
ATOM 1511 N N . CYS B 1 86 ? -4.801 14.016 -3.266 1 93.5 86 CYS B N 1
ATOM 1512 C CA . CYS B 1 86 ? -4.965 14.156 -4.707 1 93.5 86 CYS B CA 1
ATOM 1513 C C . CYS B 1 86 ? -6.277 13.539 -5.172 1 93.5 86 CYS B C 1
ATOM 1515 O O . CYS B 1 86 ? -6.957 12.867 -4.395 1 93.5 86 CYS B O 1
ATOM 1517 N N . LEU B 1 87 ? -6.684 13.672 -6.387 1 91.5 87 LEU B N 1
ATOM 1518 C CA . LEU B 1 87 ? -7.949 13.172 -6.922 1 91.5 87 LEU B CA 1
ATOM 1519 C C . LEU B 1 87 ? -7.992 11.648 -6.883 1 91.5 87 LEU B C 1
ATOM 1521 O O . LEU B 1 87 ? -9.031 11.062 -6.582 1 91.5 87 LEU B O 1
ATOM 1525 N N . GLY B 1 88 ? -6.852 11 -7.273 1 92.88 88 GLY B N 1
ATOM 1526 C CA . GLY B 1 88 ? -6.785 9.555 -7.195 1 92.88 88 GLY B CA 1
ATOM 1527 C C . GLY B 1 88 ? -7.035 9.016 -5.797 1 92.88 88 GLY B C 1
ATOM 1528 O O . GLY B 1 88 ? -7.781 8.055 -5.621 1 92.88 88 GLY B O 1
ATOM 1529 N N . CYS B 1 89 ? -6.438 9.594 -4.836 1 96.25 89 CYS B N 1
ATOM 1530 C CA . CYS B 1 89 ? -6.641 9.195 -3.449 1 96.25 89 CYS B CA 1
ATOM 1531 C C . CYS B 1 89 ? -8.094 9.406 -3.027 1 96.25 89 CYS B C 1
ATOM 1533 O O . CYS B 1 89 ? -8.656 8.578 -2.312 1 96.25 89 CYS B O 1
ATOM 1535 N N . ARG B 1 90 ? -8.656 10.539 -3.432 1 95.69 90 ARG B N 1
ATOM 1536 C CA . ARG B 1 90 ? -10.047 10.82 -3.084 1 95.69 90 ARG B CA 1
ATOM 1537 C C . ARG B 1 90 ? -10.977 9.75 -3.635 1 95.69 90 ARG B C 1
ATOM 1539 O O . ARG B 1 90 ? -11.898 9.305 -2.945 1 95.69 90 ARG B O 1
ATOM 1546 N N . GLN B 1 91 ? -10.773 9.367 -4.797 1 95.19 91 GLN B N 1
ATOM 1547 C CA . GLN B 1 91 ? -11.578 8.305 -5.398 1 95.19 91 GLN B CA 1
ATOM 1548 C C . GLN B 1 91 ? -11.461 7.016 -4.598 1 95.19 91 GLN B C 1
ATOM 1550 O O . GLN B 1 91 ? -12.461 6.344 -4.34 1 95.19 91 GLN B O 1
ATOM 1555 N N . VAL B 1 92 ? -10.297 6.656 -4.273 1 96.62 92 VAL B N 1
ATOM 1556 C CA . VAL B 1 92 ? -10.055 5.434 -3.514 1 96.62 92 VAL B CA 1
ATOM 1557 C C . VAL B 1 92 ? -10.734 5.527 -2.15 1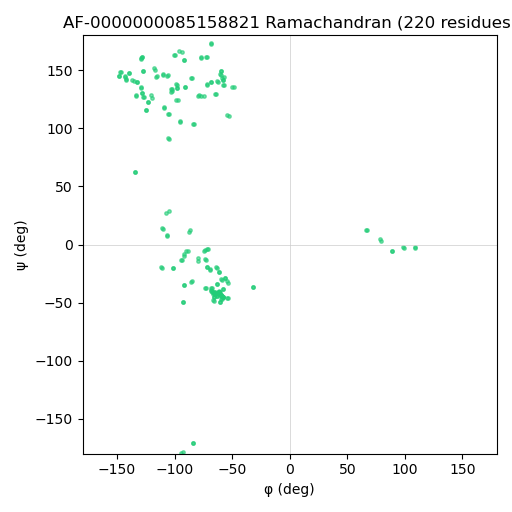 96.62 92 VAL B C 1
ATOM 1559 O O . VAL B 1 92 ? -11.367 4.57 -1.7 1 96.62 92 VAL B O 1
ATOM 1562 N N . MET B 1 93 ? -10.664 6.703 -1.517 1 97 93 MET B N 1
ATOM 1563 C CA . MET B 1 93 ? -11.266 6.926 -0.206 1 97 93 MET B CA 1
ATOM 1564 C C . MET B 1 93 ? -12.773 6.723 -0.26 1 97 93 MET B C 1
ATOM 1566 O O . MET B 1 93 ? -13.359 6.145 0.657 1 97 93 MET B O 1
ATOM 1570 N N . THR B 1 94 ? -13.375 7.234 -1.315 1 95.31 94 THR B N 1
ATOM 1571 C CA . THR B 1 94 ? -14.82 7.141 -1.443 1 95.31 94 THR B CA 1
ATOM 1572 C C . THR B 1 94 ? -15.273 5.68 -1.445 1 95.31 94 THR B C 1
ATOM 1574 O O . THR B 1 94 ? -16.344 5.355 -0.943 1 95.31 94 THR B O 1
ATOM 1577 N N . GLU B 1 95 ? -14.438 4.832 -1.926 1 95.19 95 GLU B N 1
ATOM 1578 C CA . GLU B 1 95 ? -14.805 3.424 -2.059 1 95.19 95 GLU B CA 1
ATOM 1579 C C . GLU B 1 95 ? -14.398 2.627 -0.823 1 95.19 95 GLU B C 1
ATOM 1581 O O . GLU B 1 95 ? -15.109 1.707 -0.41 1 95.19 95 GLU B O 1
ATOM 1586 N N . LEU B 1 96 ? -13.297 2.947 -0.19 1 96.19 96 LEU B N 1
ATOM 1587 C CA . LEU B 1 96 ? -12.734 2.064 0.823 1 96.19 96 LEU B CA 1
ATOM 1588 C C . LEU B 1 96 ? -13.055 2.566 2.227 1 96.19 96 LEU B C 1
ATOM 1590 O O . LEU B 1 96 ? -12.953 1.816 3.197 1 96.19 96 LEU B O 1
ATOM 1594 N N . MET B 1 97 ? -13.383 3.777 2.381 1 97.44 97 MET B N 1
ATOM 1595 C CA . MET B 1 97 ? -13.633 4.34 3.705 1 97.44 97 MET B CA 1
ATOM 1596 C C . MET B 1 97 ? -15.125 4.422 3.988 1 97.44 97 MET B C 1
ATOM 1598 O O . MET B 1 97 ? -15.945 4.348 3.066 1 97.44 97 MET B O 1
ATOM 1602 N N . ASP B 1 98 ? -15.375 4.578 5.289 1 96.06 98 ASP B N 1
ATOM 1603 C CA . ASP B 1 98 ? -16.734 4.891 5.691 1 96.06 98 ASP B CA 1
ATOM 1604 C C . ASP B 1 98 ? -17.219 6.199 5.062 1 96.06 98 ASP B C 1
ATOM 1606 O O . ASP B 1 98 ? -16.438 7.152 4.941 1 96.06 98 ASP B O 1
ATOM 1610 N N . GLU B 1 99 ? -18.531 6.227 4.746 1 94.12 99 GLU B N 1
ATOM 1611 C CA . GLU B 1 99 ? -19.078 7.402 4.082 1 94.12 99 GLU B CA 1
ATOM 1612 C C . GLU B 1 99 ? -18.938 8.648 4.949 1 94.12 99 GLU B C 1
ATOM 1614 O O . GLU B 1 99 ? -18.859 9.766 4.434 1 94.12 99 GLU B O 1
ATOM 1619 N N . ASN B 1 100 ? -18.828 8.469 6.219 1 95.5 100 ASN B N 1
ATOM 1620 C CA . ASN B 1 100 ? -18.719 9.594 7.145 1 95.5 100 ASN B CA 1
ATOM 1621 C C . ASN B 1 100 ? -17.312 9.68 7.746 1 95.5 100 ASN B C 1
ATOM 1623 O O . ASN B 1 100 ? -17.125 10.328 8.781 1 95.5 100 ASN B O 1
ATOM 1627 N N . ALA B 1 101 ? -16.469 8.938 7.105 1 96.31 101 ALA B N 1
ATOM 1628 C CA . ALA B 1 101 ? -15.102 8.93 7.633 1 96.31 101 ALA B CA 1
ATOM 1629 C C . ALA B 1 101 ? -14.508 10.336 7.621 1 96.31 101 ALA B C 1
ATOM 1631 O O . ALA B 1 101 ? -14.812 11.141 6.738 1 96.31 101 ALA B O 1
ATOM 1632 N N . LEU B 1 102 ? -13.672 10.602 8.516 1 96.5 102 LEU B N 1
ATOM 1633 C CA . LEU B 1 102 ? -13.039 11.914 8.641 1 96.5 102 LEU B CA 1
ATOM 1634 C C . LEU B 1 102 ? -11.656 11.906 8 1 96.5 102 LEU B C 1
ATOM 1636 O O . LEU B 1 102 ? -10.898 10.953 8.156 1 96.5 102 LEU B O 1
ATOM 1640 N N . VAL B 1 103 ? -11.406 12.93 7.246 1 96.5 103 VAL B N 1
ATOM 1641 C CA . VAL B 1 103 ? -10.078 13.188 6.699 1 96.5 103 VAL B CA 1
ATOM 1642 C C . VAL B 1 103 ? -9.43 14.352 7.449 1 96.5 103 VAL B C 1
ATOM 1644 O O . VAL B 1 103 ? -9.898 15.492 7.371 1 96.5 103 VAL B O 1
ATOM 1647 N N . ILE B 1 104 ? -8.391 14.07 8.195 1 95.25 104 ILE B N 1
ATOM 1648 C CA . ILE B 1 104 ? -7.734 15.07 9.031 1 95.25 104 ILE B CA 1
ATOM 1649 C C . ILE B 1 104 ? -6.371 15.422 8.445 1 95.25 104 ILE B C 1
ATOM 1651 O O . ILE B 1 104 ? -5.484 14.57 8.367 1 95.25 104 ILE B O 1
ATOM 1655 N N . LEU B 1 105 ? -6.238 16.656 8.07 1 94 105 LEU B N 1
ATOM 1656 C CA . LEU B 1 105 ? -4.98 17.156 7.535 1 94 105 LEU B CA 1
ATOM 1657 C C . LEU B 1 105 ? -4.168 17.859 8.617 1 94 105 LEU B C 1
ATOM 1659 O O . LEU B 1 105 ? -4.676 18.766 9.297 1 94 105 LEU B O 1
ATOM 1663 N N . ILE B 1 106 ? -2.977 17.406 8.781 1 89.44 106 ILE B N 1
ATOM 1664 C CA . ILE B 1 106 ? -2.127 17.969 9.836 1 89.44 106 ILE B CA 1
ATOM 1665 C C . ILE B 1 106 ? -0.858 18.547 9.211 1 89.44 106 ILE B C 1
ATOM 1667 O O . ILE B 1 106 ? -0.198 17.891 8.398 1 89.44 106 ILE B O 1
ATOM 1671 N N . SER B 1 107 ? -0.566 19.766 9.539 1 82.44 107 SER B N 1
ATOM 1672 C CA . SER B 1 107 ? 0.675 20.391 9.102 1 82.44 107 SER B CA 1
ATOM 1673 C C . SER B 1 107 ? 1.758 20.281 10.172 1 82.44 107 SER B C 1
ATOM 1675 O O . SER B 1 107 ? 1.5 19.797 11.273 1 82.44 107 SER B O 1
ATOM 1677 N N . ASN B 1 108 ? 2.943 20.578 9.695 1 73.12 108 ASN B N 1
ATOM 1678 C CA . ASN B 1 108 ? 4.117 20.438 10.555 1 73.12 108 ASN B CA 1
ATOM 1679 C C . ASN B 1 108 ? 3.953 21.219 11.859 1 73.12 108 ASN B C 1
ATOM 1681 O O . ASN B 1 108 ? 4.465 20.812 12.898 1 73.12 108 ASN B O 1
ATOM 1685 N N . ASP B 1 109 ? 3.309 22.188 11.773 1 67.88 109 ASP B N 1
ATOM 1686 C CA . ASP B 1 109 ? 3.146 23.016 12.961 1 67.88 109 ASP B CA 1
ATOM 1687 C C . ASP B 1 109 ? 1.962 22.547 13.805 1 67.88 109 ASP B C 1
ATOM 1689 O O . ASP B 1 109 ? 1.637 23.156 14.82 1 67.88 109 ASP B O 1
ATOM 1693 N N . GLY B 1 110 ? 1.499 21.406 13.422 1 64.94 110 GLY B N 1
ATOM 1694 C CA . GLY B 1 110 ? 0.45 20.781 14.211 1 64.94 110 GLY B CA 1
ATOM 1695 C C . GLY B 1 110 ? -0.925 21.359 13.945 1 64.94 110 GLY B C 1
ATOM 1696 O O . GLY B 1 110 ? -1.896 21 14.617 1 64.94 110 GLY B O 1
ATOM 1697 N N . LYS B 1 111 ? -0.838 22.312 12.945 1 61.59 111 LYS B N 1
ATOM 1698 C CA . LYS B 1 111 ? -2.127 22.891 12.602 1 61.59 111 LYS B CA 1
ATOM 1699 C C . LYS B 1 111 ? -2.977 21.922 11.789 1 61.59 111 LYS B C 1
ATOM 1701 O O . LYS B 1 111 ? -2.449 21.156 10.977 1 61.59 111 LYS B O 1
ATOM 1706 N N . LYS B 1 112 ? -4.254 21.766 12.359 1 65.75 112 LYS B N 1
ATOM 1707 C CA . LYS B 1 112 ? -5.246 20.953 11.656 1 65.75 112 LYS B CA 1
ATOM 1708 C C . LYS B 1 112 ? -6.039 21.812 10.664 1 65.75 112 LYS B C 1
ATOM 1710 O O . LYS B 1 112 ? -6.234 23 10.883 1 65.75 112 LYS B O 1
#

Foldseek 3Di:
DPPVVVVQVVLQVVAADPPVPKKKKKWWAFPVGDIFIFIWHDDPPPPPTDHRLVRRQVRVVVVPQAFAGTQEMEMEIAAQDWDDDDPVSVVVCCTRHHVNHDYHTAYNVRDD/DPPVVVVQVVLQVVAADPPVPKKKKKWWAFPVGDIFIFIWHDDPPPPPTDHRLVRRQVVVVVVPQAAAGTQEMEMEIAAQDWDDDDPVSVVVCCTRHHVNHDYHTAYNVRDD

Radius of gyration: 16.68 Å; Cα contacts (8 Å, |Δi|>4): 537; chains: 2; bounding box: 38×52×39 Å

Sequence (224 aa):
MNEIYNELKTLLEKSYSPYSKFKVASIVLDKGGKKFKGVNVENAAYPSGICAERSALFGAISHGFKPGSIDKIYIFSSSNEPIAPCLGCRQVMTELMDENALVILISNDGKKMNEIYNELKTLLEKSYSPYSKFKVASIVLDKGGKKFKGVNVENAAYPSGICAERSALFGAISHGFKPGSIDKIYIFSSSNEPIAPCLGCRQVMTELMDENALVILISNDGKK

Secondary structure (DSSP, 8-state):
--HHHHHHHHHHTT-B-TTT---EEEEEEETTS-EEEEE-B--SSTT-SB-HHHHHHHHHHHTTPPTT-EEEEEEEESSSSPPPPPHHHHHHHHHHEEEEEEEEEE-TT---/--HHHHHHHHHHTT-B-TTT---EEEEEEETT--EEEEE-B--SSTT-SB-HHHHHHHHHHHTTPPTT-EEEEEEEESSSSPPPPPHHHHHHHHHHEEEEEEEEEE-TT---